Protein AF-A0A8X6HFN1-F1 (afdb_monomer_lite)

pLDDT: mean 70.42, std 18.68, range [29.56, 97.31]

Radius of gyration: 26.37 Å; chains: 1; bounding box: 67×56×80 Å

InterPro domains:
  IPR001496 SOCS box domain [PF07525] (308-346)
  IPR001496 SOCS box domain [PS50225] (298-347)
  IPR001496 SOCS box domain [SM00969] (308-349)
  IPR036036 SOCS box-like domain superfamily [SSF158235] (306-347)
  IPR039147 Ankyrin repeat and SOCS box protein 17 [PTHR20966] (253-349)

Organism: Trichonephila clavata (NCBI:txid2740835)

Sequence (351 aa):
MGTIFERIFSFCRYVGLIFFPETESHRNQTFRVNFSEFYYSGPPSWLMEEFENELCHTSELIIFNKKPSDLLEVGKLLLCKLTRNCSNPSEAFRIHERIFEIFQQSKDTSLLLDLLDSTCPDTLVRLHIFDRAAPENLNCLNYLLPIIKKKKFDLWGLWPNSSGHIATSSVINLYFYKKYFSAIPFLMRNGIHWTYSEDIFVDYCKRLNWNWIPSDSLFIESSGRSNHRFFLILLTYYALCNFYYDNNNKSLTALKMLWRSISDAFITSDEMINSLWKFSSNPSFMNGEPLMICNMVNLIDPTTVSRPRLLQHLCRCSIRQRLAENYQLPDGIQKVVLPTLLKNYVDLEYD

Secondary structure (DSSP, 8-state):
-HHHHHHHHHHHHHTT-PBPP----SS-----B--------PPPHHHHHHHHHHHHHHHHHHHHHS-GGGGTTHHHHHHHHHHHH---HHHHHHHHHHHHHHHHHH--HHHHHHHHHHHTT-HHHHHHHHHHHTTT-HHHHHHHHHHHHHTT--TTTTS---TTSSTT--HHHHHHHTT-TTTHHHHHHTT------HHHHHHHHHHTT------TTHHHHHH-S-HHHHHHHHHHHHHHHHHHHS--HHHHHHHHHHHHHS-SPPPPHHHHHHHHGGG---HHHHSSHHHHHHHHHTTT---SS--PPPHHHHHHHHHHHHHHHTT-TTHHHHHS---HHHHHHHTTS--

Structure (mmCIF, N/CA/C/O backbone):
data_AF-A0A8X6HFN1-F1
#
_entry.id   AF-A0A8X6HFN1-F1
#
loop_
_atom_site.group_PDB
_atom_site.id
_atom_site.type_symbol
_atom_site.label_atom_id
_atom_site.label_alt_id
_atom_site.label_comp_id
_atom_site.label_asym_id
_atom_site.label_entity_id
_atom_site.label_seq_id
_atom_site.pdbx_PDB_ins_code
_atom_site.Cartn_x
_atom_site.Cartn_y
_atom_site.Cartn_z
_atom_site.occupancy
_atom_site.B_iso_or_equiv
_atom_site.auth_seq_id
_atom_site.auth_comp_id
_atom_site.auth_asym_id
_atom_site.auth_atom_id
_atom_site.pdbx_PDB_model_num
ATOM 1 N N . MET A 1 1 ? -7.387 25.863 43.050 1.00 38.44 1 MET A N 1
ATOM 2 C CA . MET A 1 1 ? -7.978 24.559 42.664 1.00 38.44 1 MET A CA 1
ATOM 3 C C . MET A 1 1 ? -9.363 24.309 43.269 1.00 38.44 1 MET A C 1
ATOM 5 O O . MET A 1 1 ? -10.162 23.702 42.574 1.00 38.44 1 MET A O 1
ATOM 9 N N . GLY A 1 2 ? -9.683 24.771 44.490 1.00 39.44 2 GLY A N 1
ATOM 10 C CA . GLY A 1 2 ? -11.000 24.523 45.113 1.00 39.44 2 GLY A CA 1
ATOM 11 C C . GLY A 1 2 ? -12.204 25.141 44.384 1.00 39.44 2 GLY A C 1
ATOM 12 O O . GLY A 1 2 ? -13.225 24.490 44.231 1.00 39.44 2 GLY A O 1
ATOM 13 N N . THR A 1 3 ? -12.062 26.342 43.825 1.00 47.53 3 THR A N 1
ATOM 14 C CA . THR A 1 3 ? -13.183 27.098 43.232 1.00 47.53 3 THR A CA 1
ATOM 15 C C . THR A 1 3 ? -13.740 26.507 41.935 1.00 47.53 3 THR A C 1
ATOM 17 O O . THR A 1 3 ? -14.930 26.614 41.669 1.00 47.53 3 THR A O 1
ATOM 20 N N . ILE A 1 4 ? -12.899 25.865 41.127 1.00 43.81 4 ILE A N 1
ATOM 21 C CA . ILE A 1 4 ? -13.300 25.278 39.841 1.00 43.81 4 ILE A CA 1
ATOM 22 C C . ILE A 1 4 ? -13.983 23.925 40.050 1.00 43.81 4 ILE A C 1
ATOM 24 O O . ILE A 1 4 ? -15.034 23.664 39.471 1.00 43.81 4 ILE A O 1
ATOM 28 N N . PHE A 1 5 ? -13.413 23.081 40.917 1.00 46.28 5 PHE A N 1
ATOM 29 C CA . PHE A 1 5 ? -14.032 21.808 41.280 1.00 46.28 5 PHE A CA 1
ATOM 30 C C . PHE A 1 5 ? -15.393 22.037 41.935 1.00 46.28 5 PHE A C 1
ATOM 32 O O . PHE A 1 5 ? -16.338 21.345 41.583 1.00 46.28 5 PHE A O 1
ATOM 39 N N . GLU A 1 6 ? -15.523 23.048 42.799 1.00 49.91 6 GLU A N 1
ATOM 40 C CA . GLU A 1 6 ? -16.808 23.423 43.394 1.00 49.91 6 GLU A CA 1
ATOM 41 C C . GLU A 1 6 ? -17.823 23.938 42.369 1.00 49.91 6 GLU A C 1
ATOM 43 O O . GLU A 1 6 ? -18.995 23.587 42.470 1.00 49.91 6 GLU A O 1
ATOM 48 N N . ARG A 1 7 ? -17.402 24.697 41.347 1.00 48.47 7 ARG A N 1
ATOM 49 C CA . ARG A 1 7 ? -18.297 25.134 40.259 1.00 48.47 7 ARG A CA 1
ATOM 50 C C . ARG A 1 7 ? -18.817 23.958 39.433 1.00 48.47 7 ARG A C 1
ATOM 52 O O . ARG A 1 7 ? -20.021 23.867 39.204 1.00 48.47 7 ARG A O 1
ATOM 59 N N . ILE A 1 8 ? -17.940 23.021 39.069 1.00 48.38 8 ILE A N 1
ATOM 60 C CA . ILE A 1 8 ? -18.317 21.791 38.354 1.00 48.38 8 ILE A CA 1
ATOM 61 C C . ILE A 1 8 ? -19.236 20.921 39.228 1.00 48.38 8 ILE A C 1
ATOM 63 O O . ILE A 1 8 ? -20.253 20.427 38.748 1.00 48.38 8 ILE A O 1
ATOM 67 N N . PHE A 1 9 ? -18.940 20.778 40.525 1.00 52.16 9 PHE A N 1
ATOM 68 C CA . PHE A 1 9 ? -19.770 20.011 41.464 1.00 52.16 9 PHE A CA 1
ATOM 69 C C . PHE A 1 9 ? -21.146 20.649 41.692 1.00 52.16 9 PHE A C 1
ATOM 71 O O . PHE A 1 9 ? -22.151 19.944 41.784 1.00 52.16 9 PHE A O 1
ATOM 78 N N . SER A 1 10 ? -21.196 21.980 41.775 1.00 49.72 10 SER A N 1
ATOM 79 C CA . SER A 1 10 ? -22.427 22.751 41.956 1.00 49.72 10 SER A CA 1
ATOM 80 C C . SER A 1 10 ? -23.329 22.649 40.725 1.00 49.72 10 SER A C 1
ATOM 82 O O . SER A 1 10 ? -24.530 22.425 40.860 1.00 49.72 10 SER A O 1
ATOM 84 N N . PHE A 1 11 ? -22.749 22.689 39.522 1.00 49.59 11 PHE A N 1
ATOM 85 C CA . PHE A 1 11 ? -23.493 22.453 38.288 1.00 49.59 11 PHE A CA 1
ATOM 86 C C . PHE A 1 11 ? -23.967 21.002 38.168 1.00 49.59 11 PHE A C 1
ATOM 88 O O . PHE A 1 11 ? -25.137 20.774 37.897 1.00 49.59 11 PHE A O 1
ATOM 95 N N . CYS A 1 12 ? -23.120 20.006 38.452 1.00 48.28 12 CYS A N 1
ATOM 96 C CA . CYS A 1 12 ? -23.545 18.604 38.475 1.00 48.28 12 CYS A CA 1
ATOM 97 C C . CYS A 1 12 ? -24.724 18.377 39.435 1.00 48.28 12 CYS A C 1
ATOM 99 O O . CYS A 1 12 ? -25.687 17.711 39.066 1.00 48.28 12 CYS A O 1
ATOM 101 N N . ARG A 1 13 ? -24.710 19.009 40.618 1.00 49.44 13 ARG A N 1
ATOM 102 C CA . ARG A 1 13 ? -25.870 19.038 41.525 1.00 49.44 13 ARG A CA 1
ATOM 103 C C . ARG A 1 13 ? -27.094 19.708 40.900 1.00 49.44 13 ARG A C 1
ATOM 105 O O . ARG A 1 13 ? -28.199 19.212 41.083 1.00 49.44 13 ARG A O 1
ATOM 112 N N . TYR A 1 14 ? -26.902 20.802 40.167 1.00 44.88 14 TYR A N 1
ATOM 113 C CA . TYR A 1 14 ? -27.969 21.540 39.490 1.00 44.88 14 TYR A CA 1
ATOM 114 C C . TYR A 1 14 ? -28.640 20.735 38.361 1.00 44.88 14 TYR A C 1
ATOM 116 O O . TYR A 1 14 ? -29.857 20.797 38.225 1.00 44.88 14 TYR A O 1
ATOM 124 N N . VAL A 1 15 ? -27.891 19.921 37.605 1.00 40.56 15 VAL A N 1
ATOM 125 C CA . VAL A 1 15 ? -28.442 19.056 36.534 1.00 40.56 15 VAL A CA 1
ATOM 126 C C . VAL A 1 15 ? -28.867 17.659 37.016 1.00 40.56 15 VAL A C 1
ATOM 128 O O . VAL A 1 15 ? -29.165 16.790 36.200 1.00 40.56 15 VAL A O 1
ATOM 131 N N . GLY A 1 16 ? -28.886 17.417 38.331 1.00 37.59 16 GLY A N 1
ATOM 132 C CA . GLY A 1 16 ? -29.325 16.143 38.915 1.00 37.59 16 GLY A CA 1
ATOM 133 C C . GLY A 1 16 ? -28.300 15.001 38.856 1.00 37.59 16 GLY A C 1
ATOM 134 O O . GLY A 1 16 ? -28.653 13.849 39.097 1.00 37.59 16 GLY A O 1
ATOM 135 N N . LEU A 1 17 ? -27.027 15.287 38.573 1.00 38.84 17 LEU A N 1
ATOM 136 C CA . LEU A 1 17 ? -25.934 14.314 38.657 1.00 38.84 17 LEU A CA 1
ATOM 137 C C . LEU A 1 17 ? -25.498 14.162 40.120 1.00 38.84 17 LEU A C 1
ATOM 139 O O . LEU A 1 17 ? -24.734 14.972 40.653 1.00 38.84 17 LEU A O 1
ATOM 143 N N . ILE A 1 18 ? -25.996 13.120 40.787 1.00 41.09 18 ILE A N 1
ATOM 144 C CA . ILE A 1 18 ? -25.646 12.810 42.177 1.00 41.09 18 ILE A CA 1
ATOM 145 C C . ILE A 1 18 ? -24.397 11.922 42.202 1.00 41.09 18 ILE A C 1
ATOM 147 O O . ILE A 1 18 ? -24.405 10.800 41.700 1.00 41.09 18 ILE A O 1
ATOM 151 N N . PHE A 1 19 ? -23.329 12.415 42.830 1.00 38.66 19 PHE A N 1
ATOM 152 C CA . PHE A 1 19 ? -22.142 11.626 43.157 1.00 38.66 19 PHE A CA 1
ATOM 153 C C . PHE A 1 19 ? -22.278 11.069 44.576 1.00 38.66 19 PHE A C 1
ATOM 155 O O . PHE A 1 19 ? -22.381 11.839 45.533 1.00 38.66 19 PHE A O 1
ATOM 162 N N . PHE A 1 20 ? -22.255 9.744 44.721 1.00 37.44 20 PHE A N 1
ATOM 163 C CA . PHE A 1 20 ? -22.166 9.102 46.031 1.00 37.44 20 PHE A CA 1
ATOM 164 C C . PHE A 1 20 ? -20.694 8.869 46.386 1.00 37.44 20 PHE A C 1
ATOM 166 O O . PHE A 1 20 ? -19.969 8.284 45.578 1.00 37.44 20 PHE A O 1
ATOM 173 N N . PRO A 1 21 ? -20.225 9.305 47.565 1.00 33.97 21 PRO A N 1
ATOM 174 C CA . PRO A 1 21 ? -18.956 8.830 48.086 1.00 33.97 21 PRO A CA 1
ATOM 175 C C . PRO A 1 21 ? -19.133 7.381 48.560 1.00 33.97 21 PRO A C 1
ATOM 177 O O . PRO A 1 21 ? -19.936 7.123 49.456 1.00 33.97 21 PRO A O 1
ATOM 180 N N . GLU A 1 22 ? -18.384 6.437 47.985 1.00 35.31 22 GLU A N 1
ATOM 181 C CA . GLU A 1 22 ? -18.182 5.144 48.642 1.00 35.31 22 GLU A CA 1
ATOM 182 C C . GLU A 1 22 ? -17.364 5.395 49.909 1.00 35.31 22 GLU A C 1
ATOM 184 O O . GLU A 1 22 ? -16.219 5.854 49.880 1.00 35.31 22 GLU A O 1
ATOM 189 N N . THR A 1 23 ? -17.990 5.163 51.055 1.00 40.06 23 THR A N 1
ATOM 190 C CA . THR A 1 23 ? -17.304 5.164 52.337 1.00 40.06 23 THR A CA 1
ATOM 191 C C . THR A 1 23 ? -16.508 3.874 52.455 1.00 40.06 23 THR A C 1
ATOM 193 O O . THR A 1 23 ? -17.076 2.868 52.856 1.00 40.06 23 THR A O 1
ATOM 196 N N . GLU A 1 24 ? -15.208 3.913 52.154 1.00 33.81 24 GLU A N 1
ATOM 197 C CA . GLU A 1 24 ? -14.202 3.210 52.957 1.00 33.81 24 GLU A CA 1
ATOM 198 C C . GLU A 1 24 ? -12.765 3.693 52.680 1.00 33.81 24 GLU A C 1
ATOM 200 O O . GLU A 1 24 ? -12.290 3.712 51.555 1.00 33.81 24 GLU A O 1
ATOM 205 N N . SER A 1 25 ? -12.121 4.104 53.778 1.00 39.84 25 SER A N 1
ATOM 206 C CA . SER A 1 25 ? -10.706 4.391 54.071 1.00 39.84 25 SER A CA 1
ATOM 207 C C . SER A 1 25 ? -9.765 5.026 53.022 1.00 39.84 25 SER A C 1
ATOM 209 O O . SER A 1 25 ? -9.680 4.681 51.851 1.00 39.84 25 SER A O 1
ATOM 211 N N . HIS A 1 26 ? -8.967 5.970 53.522 1.00 42.91 26 HIS A N 1
ATOM 212 C CA . HIS A 1 26 ? -7.946 6.743 52.823 1.00 42.91 26 HIS A CA 1
ATOM 213 C C . HIS A 1 26 ? -7.025 5.931 51.890 1.00 42.91 26 HIS A C 1
ATOM 215 O O . HIS A 1 26 ? -5.985 5.441 52.323 1.00 42.91 26 HIS A O 1
ATOM 221 N N . ARG A 1 27 ? -7.355 5.900 50.593 1.00 37.06 27 ARG A N 1
ATOM 222 C CA . ARG A 1 27 ? -6.500 6.161 49.409 1.00 37.06 27 ARG A CA 1
ATOM 223 C C . ARG A 1 27 ? -7.210 5.568 48.183 1.00 37.06 27 ARG A C 1
ATOM 225 O O . ARG A 1 27 ? -7.314 4.357 48.077 1.00 37.06 27 ARG A O 1
ATOM 232 N N . ASN A 1 28 ? -7.623 6.443 47.259 1.00 34.31 28 ASN A N 1
ATOM 233 C CA . ASN A 1 28 ? -8.351 6.197 45.997 1.00 34.31 28 ASN A CA 1
ATOM 234 C C . ASN A 1 28 ? -9.886 6.204 46.115 1.00 34.31 28 ASN A C 1
ATOM 236 O O . ASN A 1 28 ? -10.519 5.180 46.328 1.00 34.31 28 ASN A O 1
ATOM 240 N N . GLN A 1 29 ? -10.484 7.382 45.906 1.00 33.31 29 GLN A N 1
ATOM 241 C CA . GLN A 1 29 ? -11.919 7.515 45.643 1.00 33.31 29 GLN A CA 1
ATOM 242 C C . GLN A 1 29 ? -12.189 7.187 44.170 1.00 33.31 29 GLN A C 1
ATOM 244 O O . GLN A 1 29 ? -11.621 7.828 43.286 1.00 33.31 29 GLN A O 1
ATOM 249 N N . THR A 1 30 ? -13.056 6.212 43.912 1.00 31.09 30 THR A N 1
ATOM 250 C CA . THR A 1 30 ? -13.677 5.989 42.599 1.00 31.09 30 THR A CA 1
ATOM 251 C C . THR A 1 30 ? -15.138 6.424 42.678 1.00 31.09 30 THR A C 1
ATOM 253 O O . THR A 1 30 ? -15.787 6.255 43.707 1.00 31.09 30 THR A O 1
ATOM 256 N N . PHE A 1 31 ? -15.645 7.054 41.616 1.00 36.12 31 PHE A N 1
ATOM 257 C CA . PHE A 1 31 ? -17.005 7.595 41.568 1.00 36.12 31 PHE A CA 1
ATOM 258 C C . PHE A 1 31 ? -17.822 6.848 40.511 1.00 36.12 31 PHE A C 1
ATOM 260 O O . PHE A 1 31 ? -17.405 6.755 39.358 1.00 36.12 31 PHE A O 1
ATOM 267 N N . ARG A 1 32 ? -19.015 6.362 40.874 1.00 33.97 32 ARG A N 1
ATOM 268 C CA . ARG A 1 32 ? -20.016 5.864 39.914 1.00 33.97 32 ARG A CA 1
ATOM 269 C C . ARG A 1 32 ? -21.113 6.902 39.703 1.00 33.97 32 ARG A C 1
ATOM 271 O O . ARG A 1 32 ? -21.619 7.475 40.663 1.00 33.97 32 ARG A O 1
ATOM 278 N N . VAL A 1 33 ? -21.498 7.102 38.444 1.00 34.78 33 VAL A N 1
ATOM 279 C CA . VAL A 1 33 ? -22.611 7.976 38.049 1.00 34.78 33 VAL A CA 1
ATOM 280 C C . VAL A 1 33 ? -23.815 7.102 37.708 1.00 34.78 33 VAL A C 1
ATOM 282 O O . VAL A 1 33 ? -23.687 6.178 36.906 1.00 34.78 33 VAL A O 1
ATOM 285 N N . ASN A 1 34 ? -24.970 7.385 38.312 1.00 31.77 34 ASN A N 1
ATOM 286 C CA . ASN A 1 34 ? -26.221 6.690 38.017 1.00 31.77 34 ASN A CA 1
ATOM 287 C C . ASN A 1 34 ? -27.199 7.651 37.330 1.00 31.77 34 ASN A C 1
ATOM 289 O O . ASN A 1 34 ? -27.412 8.763 37.810 1.00 31.77 34 ASN A O 1
ATOM 293 N N . PHE A 1 35 ? -27.770 7.225 36.205 1.00 33.25 35 PHE A N 1
ATOM 294 C CA . PHE A 1 35 ? -28.690 8.021 35.398 1.00 33.25 35 PHE A CA 1
ATOM 295 C C . PHE A 1 35 ? -30.063 7.355 35.407 1.00 33.25 35 PHE A C 1
ATOM 297 O O . PHE A 1 35 ? -30.334 6.473 34.596 1.00 33.25 35 PHE A O 1
ATOM 304 N N . SER A 1 36 ? -30.941 7.784 36.307 1.00 29.56 36 SER A N 1
ATOM 305 C CA . SER A 1 36 ? -32.359 7.442 36.221 1.00 29.56 36 SER A CA 1
ATOM 306 C C . SER A 1 36 ? -33.224 8.641 36.601 1.00 29.56 36 SER A C 1
ATOM 308 O O . SER A 1 36 ? -33.158 9.121 37.728 1.00 29.56 36 SER A O 1
ATOM 310 N N . GLU A 1 37 ? -34.016 9.065 35.613 1.00 39.03 37 GLU A N 1
ATOM 311 C CA . GLU A 1 37 ? -35.266 9.834 35.690 1.00 39.03 37 GLU A CA 1
ATOM 312 C C . GLU A 1 37 ? -35.236 11.229 36.333 1.00 39.03 37 GLU A C 1
ATOM 314 O O . GLU A 1 37 ? -35.568 11.399 37.499 1.00 39.03 37 GLU A O 1
ATOM 319 N N . PHE A 1 38 ? -35.006 12.260 35.508 1.00 32.97 38 PHE A N 1
ATOM 320 C CA . PHE A 1 38 ? -35.544 13.603 35.754 1.00 32.97 38 PHE A CA 1
ATOM 321 C C . PHE A 1 38 ? -36.020 14.252 34.446 1.00 32.97 38 PHE A C 1
ATOM 323 O O . PHE A 1 38 ? -35.236 14.495 33.531 1.00 32.97 38 PHE A O 1
ATOM 330 N N . TYR A 1 39 ? -37.319 14.551 34.376 1.00 36.72 39 TYR A N 1
ATOM 331 C CA . TYR A 1 39 ? -37.903 15.478 33.407 1.00 36.72 39 TYR A CA 1
ATOM 332 C C . TYR A 1 39 ? -37.798 16.893 33.987 1.00 36.72 39 TYR A C 1
ATOM 334 O O . TYR A 1 39 ? -38.544 17.240 34.898 1.00 36.72 39 TYR A O 1
ATOM 342 N N . TYR A 1 40 ? -36.884 17.710 33.466 1.00 41.72 40 TYR A N 1
ATOM 343 C CA . TYR A 1 40 ? -36.848 19.150 33.731 1.00 41.72 40 TYR A CA 1
ATOM 344 C C . TYR A 1 40 ? -36.779 19.914 32.410 1.00 41.72 40 TYR A C 1
ATOM 346 O O . TYR A 1 40 ? -36.046 19.537 31.496 1.00 41.72 40 TYR A O 1
ATOM 354 N N . SER A 1 41 ? -37.560 20.991 32.313 1.00 47.38 41 SER A N 1
ATOM 355 C CA . SER A 1 41 ? -37.455 21.999 31.257 1.00 47.38 41 SER A CA 1
ATOM 356 C C . SER A 1 41 ? -36.021 22.528 31.231 1.00 47.38 41 SER A C 1
ATOM 358 O O . SER A 1 41 ? -35.573 23.119 32.214 1.00 47.38 41 SER A O 1
ATOM 360 N N . GLY A 1 42 ? -35.300 22.239 30.148 1.00 41.56 42 GLY A N 1
ATOM 361 C CA . GLY A 1 42 ? -33.865 22.480 30.049 1.00 41.56 42 GLY A CA 1
ATOM 362 C C . GLY A 1 42 ? -33.468 23.950 30.251 1.00 41.56 42 GLY A C 1
ATOM 363 O O . GLY A 1 42 ? -34.290 24.850 30.051 1.00 41.56 42 GLY A O 1
ATOM 364 N N . PRO A 1 43 ? -32.212 24.201 30.653 1.00 46.34 43 PRO A N 1
ATOM 365 C CA . PRO A 1 43 ? -31.678 25.549 30.815 1.00 46.34 43 PRO A CA 1
ATOM 366 C C . PRO A 1 43 ? -31.740 26.364 29.507 1.00 46.34 43 PRO A C 1
ATOM 368 O O . PRO A 1 43 ? -31.789 25.786 28.416 1.00 46.34 43 PRO A O 1
ATOM 371 N N . PRO A 1 44 ? -31.715 27.709 29.593 1.00 54.75 44 PRO A N 1
ATOM 372 C CA . PRO A 1 44 ? -31.675 28.577 28.419 1.00 54.75 44 PRO A CA 1
ATOM 373 C C . PRO A 1 44 ? -30.466 28.262 27.527 1.00 54.75 44 PRO A C 1
ATOM 375 O O . PRO A 1 44 ? -29.371 28.025 28.036 1.00 54.75 44 PRO A O 1
ATOM 378 N N . SER A 1 45 ? -30.639 28.312 26.203 1.00 49.72 45 SER A N 1
ATOM 379 C CA . SER A 1 45 ? -29.592 27.944 25.233 1.00 49.72 45 SER A CA 1
ATOM 380 C C . SER A 1 45 ? -28.287 28.728 25.408 1.00 49.72 45 SER A C 1
ATOM 382 O O . SER A 1 45 ? -27.213 28.153 25.287 1.00 49.72 45 SER A O 1
ATOM 384 N N . TRP A 1 46 ? -28.370 30.013 25.759 1.00 54.16 46 TRP A N 1
ATOM 385 C CA . TRP A 1 46 ? -27.201 30.868 25.989 1.00 54.16 46 TRP A CA 1
ATOM 386 C C . TRP A 1 46 ? -26.396 30.459 27.233 1.00 54.16 46 TRP A C 1
ATOM 388 O O . TRP A 1 46 ? -25.175 30.553 27.232 1.00 54.16 46 TRP A O 1
ATOM 398 N N . LEU A 1 47 ? -27.066 29.950 28.274 1.00 45.34 47 LEU A N 1
ATOM 399 C CA . LEU A 1 47 ? -26.415 29.473 29.496 1.00 45.34 47 LEU A CA 1
ATOM 400 C C . LEU A 1 47 ? -25.690 28.147 29.239 1.00 45.34 47 LEU A C 1
ATOM 402 O O . LEU A 1 47 ? -24.642 27.892 29.822 1.00 45.34 47 LEU A O 1
ATOM 406 N N . MET A 1 48 ? -26.236 27.316 28.347 1.00 49.81 48 MET A N 1
ATOM 407 C CA . MET A 1 48 ? -25.566 26.101 27.884 1.00 49.81 48 MET A CA 1
ATOM 408 C C . MET A 1 48 ? -24.320 26.423 27.059 1.00 49.81 48 MET A C 1
ATOM 410 O O . MET A 1 48 ? -23.296 25.792 27.272 1.00 49.81 48 MET A O 1
ATOM 414 N N . GLU A 1 49 ? -24.377 27.424 26.181 1.00 52.75 49 GLU A N 1
ATOM 415 C CA . GLU A 1 49 ? -23.241 27.838 25.348 1.00 52.75 49 GLU A CA 1
ATOM 416 C C . GLU A 1 49 ? -22.106 28.471 26.176 1.00 52.75 49 GLU A C 1
ATOM 418 O O . GLU A 1 49 ? -20.939 28.108 26.028 1.00 52.75 49 GLU A O 1
ATOM 423 N N . GLU A 1 50 ? -22.431 29.370 27.109 1.00 57.41 50 GLU A N 1
ATOM 424 C CA . GLU A 1 50 ? -21.452 29.979 28.021 1.00 57.41 50 GLU A CA 1
ATOM 425 C C . GLU A 1 50 ? -20.802 28.927 28.936 1.00 57.41 50 GLU A C 1
ATOM 427 O O . GLU A 1 50 ? -19.584 28.916 29.125 1.00 57.41 50 GLU A O 1
ATOM 432 N N . PHE A 1 51 ? -21.601 27.980 29.430 1.00 54.91 51 PHE A N 1
ATOM 433 C CA . PHE A 1 51 ? -21.114 26.873 30.241 1.00 54.91 51 PHE A CA 1
ATOM 434 C C . PHE A 1 51 ? -20.266 25.881 29.439 1.00 54.91 51 PHE A C 1
ATOM 436 O O . PHE A 1 51 ? -19.236 25.437 29.935 1.00 54.91 51 PHE A O 1
ATOM 443 N N . GLU A 1 52 ? -20.646 25.538 28.207 1.00 53.97 52 GLU A N 1
ATOM 444 C CA . GLU A 1 52 ? -19.831 24.699 27.324 1.00 53.97 52 GLU A CA 1
ATOM 445 C C . GLU A 1 52 ? -18.478 25.351 27.030 1.00 53.97 52 GLU A C 1
ATOM 447 O O . GLU A 1 52 ? -17.459 24.662 27.074 1.00 53.97 52 GLU A O 1
ATOM 452 N N . ASN A 1 53 ? -18.442 26.672 26.843 1.00 57.53 53 ASN A N 1
ATOM 453 C CA . ASN A 1 53 ? -17.204 27.429 26.662 1.00 57.53 53 ASN A CA 1
ATOM 454 C C . ASN A 1 53 ? -16.333 27.447 27.932 1.00 57.53 53 ASN A C 1
ATOM 456 O O . ASN A 1 53 ? -15.126 27.203 27.855 1.00 57.53 53 ASN A O 1
ATOM 460 N N . GLU A 1 54 ? -16.917 27.675 29.116 1.00 59.41 54 GLU A N 1
ATOM 461 C CA . GLU A 1 54 ? -16.173 27.648 30.386 1.00 59.41 54 GLU A CA 1
ATOM 462 C C . GLU A 1 54 ? -15.692 26.225 30.720 1.00 59.41 54 GLU A C 1
ATOM 464 O O . GLU A 1 54 ? -14.577 26.038 31.218 1.00 59.41 54 GLU A O 1
ATOM 469 N N . LEU A 1 55 ? -16.483 25.203 30.383 1.00 56.25 55 LEU A N 1
ATOM 470 C CA . LEU A 1 55 ? -16.119 23.801 30.543 1.00 56.25 55 LEU A CA 1
ATOM 471 C C . LEU A 1 55 ? -15.031 23.403 29.548 1.00 56.25 55 LEU A C 1
ATOM 473 O O . LEU A 1 55 ? -14.090 22.740 29.972 1.00 56.25 55 LEU A O 1
ATOM 477 N N . CYS A 1 56 ? -15.080 23.856 28.291 1.00 55.62 56 CYS A N 1
ATOM 478 C CA . CYS A 1 56 ? -13.986 23.719 27.327 1.00 55.62 56 CYS A CA 1
ATOM 479 C C . CYS A 1 56 ? -12.695 24.315 27.881 1.00 55.62 56 CYS A C 1
ATOM 481 O O . CYS A 1 56 ? -11.724 23.586 28.075 1.00 55.62 56 CYS A O 1
ATOM 483 N N . HIS A 1 57 ? -12.712 25.592 28.259 1.00 62.28 57 HIS A N 1
ATOM 484 C CA . HIS A 1 57 ? -11.519 26.291 28.728 1.00 62.28 57 HIS A CA 1
ATOM 485 C C . HIS A 1 57 ? -10.932 25.682 30.016 1.00 62.28 57 HIS A C 1
ATOM 487 O O . HIS A 1 57 ? -9.719 25.515 30.173 1.00 62.28 57 HIS A O 1
ATOM 493 N N . THR A 1 58 ? -11.798 25.272 30.942 1.00 60.34 58 THR A N 1
ATOM 494 C CA . THR A 1 58 ? -11.389 24.607 32.184 1.00 60.34 58 THR A CA 1
ATOM 495 C C . THR A 1 58 ? -10.837 23.208 31.922 1.00 60.34 58 THR A C 1
ATOM 497 O O . THR A 1 58 ? -9.851 22.793 32.536 1.00 60.34 58 THR A O 1
ATOM 500 N N . SER A 1 59 ? -11.458 22.473 31.003 1.00 58.28 59 SER A N 1
ATOM 501 C CA . SER A 1 59 ? -11.014 21.142 30.607 1.00 58.28 59 SER A CA 1
ATOM 502 C C . SER A 1 59 ? -9.674 21.195 29.894 1.00 58.28 59 SER A C 1
ATOM 504 O O . SER A 1 59 ? -8.808 20.386 30.205 1.00 58.28 59 SER A O 1
ATOM 506 N N . GLU A 1 60 ? -9.461 22.174 29.015 1.00 59.75 60 GLU A N 1
ATOM 507 C CA . GLU A 1 60 ? -8.160 22.457 28.417 1.00 59.75 60 GLU A CA 1
ATOM 508 C C . GLU A 1 60 ? -7.106 22.707 29.499 1.00 59.75 60 GLU A C 1
ATOM 510 O O . GLU A 1 60 ? -6.072 22.042 29.517 1.00 59.75 60 GLU A O 1
ATOM 515 N N . LEU A 1 61 ? -7.375 23.592 30.464 1.00 63.25 61 LEU A N 1
ATOM 516 C CA . LEU A 1 61 ? -6.449 23.858 31.569 1.00 63.25 61 LEU A CA 1
ATOM 517 C C . LEU A 1 61 ? -6.127 22.597 32.381 1.00 63.25 61 LEU A C 1
ATOM 519 O O . LEU A 1 61 ? -4.998 22.442 32.842 1.00 63.25 61 LEU A O 1
ATOM 523 N N . ILE A 1 62 ? -7.083 21.687 32.560 1.00 62.69 62 ILE A N 1
ATOM 524 C CA . ILE A 1 62 ? -6.862 20.424 33.272 1.00 62.69 62 ILE A CA 1
ATOM 525 C C . ILE A 1 62 ? -6.076 19.430 32.402 1.00 62.69 62 ILE A C 1
ATOM 527 O O . ILE A 1 62 ? -5.128 18.818 32.891 1.00 62.69 62 ILE A O 1
ATOM 531 N N . ILE A 1 63 ? -6.422 19.288 31.122 1.00 61.41 63 ILE A N 1
ATOM 532 C CA . ILE A 1 63 ? -5.799 18.350 30.174 1.00 61.41 63 ILE A CA 1
ATOM 533 C C . ILE A 1 63 ? -4.355 18.755 29.857 1.00 61.41 63 ILE A C 1
ATOM 535 O O . ILE A 1 63 ? -3.466 17.902 29.803 1.00 61.41 63 ILE A O 1
ATOM 539 N N . PHE A 1 64 ? -4.095 20.050 29.673 1.00 62.72 64 PHE A N 1
ATOM 540 C CA . PHE A 1 64 ? -2.773 20.547 29.295 1.00 62.72 64 PHE A CA 1
ATOM 541 C C . PHE A 1 64 ? -1.818 20.697 30.486 1.00 62.72 64 PHE A C 1
ATOM 543 O O . PHE A 1 64 ? -0.612 20.561 30.294 1.00 62.72 64 PHE A O 1
ATOM 550 N N . ASN A 1 65 ? -2.317 20.891 31.716 1.00 67.62 65 ASN A N 1
ATOM 551 C CA . ASN A 1 65 ? -1.455 21.055 32.898 1.00 67.62 65 ASN A CA 1
ATOM 552 C C . ASN A 1 65 ? -1.264 19.783 33.740 1.00 67.62 65 ASN A C 1
ATOM 554 O O . ASN A 1 65 ? -0.423 19.777 34.642 1.00 67.62 65 ASN A O 1
ATOM 558 N N . LYS A 1 66 ? -2.023 18.705 33.495 1.00 65.06 66 LYS A N 1
ATOM 559 C CA . LYS A 1 66 ? -1.864 17.442 34.233 1.00 65.06 66 LYS A CA 1
ATOM 560 C C . LYS A 1 66 ? -0.985 16.427 33.512 1.00 65.06 66 LYS A C 1
ATOM 562 O O . LYS A 1 66 ? -0.840 16.432 32.288 1.00 65.06 66 LYS A O 1
ATOM 567 N N . LYS A 1 67 ? -0.388 15.533 34.308 1.00 61.88 67 LYS A N 1
ATOM 568 C CA . LYS A 1 67 ? 0.375 14.400 33.786 1.00 61.88 67 LYS A CA 1
ATOM 569 C C . LYS A 1 67 ? -0.582 13.418 33.091 1.00 61.88 67 LYS A C 1
ATOM 571 O O . LYS A 1 67 ? -1.662 13.164 33.623 1.00 61.88 67 LYS A O 1
ATOM 576 N N . PRO A 1 68 ? -0.184 12.822 31.955 1.00 59.28 68 PRO A N 1
ATOM 577 C CA . PRO A 1 68 ? -0.979 11.832 31.218 1.00 59.28 68 PRO A CA 1
ATOM 578 C C . PRO A 1 68 ? -1.534 10.675 32.061 1.00 59.28 68 PRO A C 1
ATOM 580 O O . PRO A 1 68 ? -2.651 10.227 31.818 1.00 59.28 68 PRO A O 1
ATOM 583 N N . SER A 1 69 ? -0.799 10.238 33.091 1.00 59.78 69 SER A N 1
ATOM 584 C CA . SER A 1 69 ? -1.224 9.195 34.038 1.00 59.78 69 SER A CA 1
ATOM 585 C C . SER A 1 69 ? -2.497 9.542 34.813 1.00 59.78 69 SER A C 1
ATOM 587 O O . SER A 1 69 ? -3.258 8.650 35.174 1.00 59.78 69 SER A O 1
ATOM 589 N N . ASP A 1 70 ? -2.744 10.831 35.052 1.00 62.56 70 ASP A N 1
ATOM 590 C CA . ASP A 1 70 ? -3.821 11.314 35.922 1.00 62.56 70 ASP A CA 1
ATOM 591 C C . ASP A 1 70 ? -5.119 11.582 35.141 1.00 62.56 70 ASP A C 1
ATOM 593 O O . ASP A 1 70 ? -6.152 11.910 35.725 1.00 62.56 70 ASP A O 1
ATOM 597 N N . LEU A 1 71 ? -5.065 11.475 33.810 1.00 59.31 71 LEU A N 1
ATOM 598 C CA . LEU A 1 71 ? -6.153 11.808 32.890 1.00 59.31 71 LEU A CA 1
ATOM 599 C C . LEU A 1 71 ? -6.943 10.575 32.426 1.00 59.31 71 LEU A C 1
ATOM 601 O O . LEU A 1 71 ? -7.870 10.720 31.637 1.00 59.31 71 LEU A O 1
ATOM 605 N N . LEU A 1 72 ? -6.621 9.366 32.896 1.00 61.28 72 LEU A N 1
ATOM 606 C CA . LEU A 1 72 ? -7.127 8.145 32.263 1.00 61.28 72 LEU A CA 1
ATOM 607 C C . LEU A 1 72 ? -8.649 7.945 32.397 1.00 61.28 72 LEU A C 1
ATOM 609 O O . LEU A 1 72 ? -9.251 7.449 31.457 1.00 61.28 72 LEU A O 1
ATOM 613 N N . GLU A 1 73 ? -9.295 8.332 33.502 1.00 56.06 73 GLU A N 1
ATOM 614 C CA . GLU A 1 73 ? -10.768 8.249 33.625 1.00 56.06 73 GLU A CA 1
ATOM 615 C C . GLU A 1 73 ? -11.471 9.578 33.335 1.00 56.06 73 GLU A C 1
ATOM 617 O O . GLU A 1 73 ? -12.405 9.625 32.535 1.00 56.06 73 GLU A O 1
ATOM 622 N N . VAL A 1 74 ? -11.003 10.674 33.940 1.00 53.31 74 VAL A N 1
ATOM 623 C CA . VAL A 1 74 ? -11.613 12.003 33.763 1.00 53.31 74 VAL A CA 1
ATOM 624 C C . VAL A 1 74 ? -11.379 12.528 32.347 1.00 53.31 74 VAL A C 1
ATOM 626 O O . VAL A 1 74 ? -12.273 13.126 31.761 1.00 53.31 74 VAL A O 1
ATOM 629 N N . GLY A 1 75 ? -10.215 12.251 31.755 1.00 59.41 75 GLY A N 1
ATOM 630 C CA . GLY A 1 75 ? -9.905 12.632 30.382 1.00 59.41 75 GLY A CA 1
ATOM 631 C C . GLY A 1 75 ? -10.783 11.917 29.362 1.00 59.41 75 GLY A C 1
ATOM 632 O O . GLY A 1 75 ? -11.168 12.560 28.401 1.00 59.41 75 GLY A O 1
ATOM 633 N N . LYS A 1 76 ? -11.189 10.654 29.578 1.00 57.56 76 LYS A N 1
ATOM 634 C CA . LYS A 1 76 ? -12.024 9.894 28.621 1.00 57.56 76 LYS A CA 1
ATOM 635 C C . LYS A 1 76 ? -13.328 10.622 28.285 1.00 57.56 76 LYS A C 1
ATOM 637 O O . LYS A 1 76 ? -13.549 11.001 27.144 1.00 57.56 76 LYS A O 1
ATOM 642 N N . LEU A 1 77 ? -14.183 10.864 29.277 1.00 58.47 77 LEU A N 1
ATOM 643 C CA . LEU A 1 77 ? -15.497 11.493 29.065 1.00 58.47 77 LEU A CA 1
ATOM 644 C C . LEU A 1 77 ? -15.395 12.961 28.634 1.00 58.47 77 LEU A C 1
ATOM 646 O O . LEU A 1 77 ? -16.225 13.437 27.858 1.00 58.47 77 LEU A O 1
ATOM 650 N N . LEU A 1 78 ? -14.385 13.667 29.140 1.00 61.19 78 LEU A N 1
ATOM 651 C CA . LEU A 1 78 ? -14.165 15.082 28.867 1.00 61.19 78 LEU A CA 1
ATOM 652 C C . LEU A 1 78 ? -13.642 15.273 27.440 1.00 61.19 78 LEU A C 1
ATOM 654 O O . LEU A 1 78 ? -14.253 16.001 26.672 1.00 61.19 78 LEU A O 1
ATOM 658 N N . LEU A 1 79 ? -12.603 14.538 27.035 1.00 62.09 79 LEU A N 1
ATOM 659 C CA . LEU A 1 79 ? -12.035 14.586 25.683 1.00 62.09 79 LEU A CA 1
ATOM 660 C C . LEU A 1 79 ? -13.072 14.221 24.626 1.00 62.09 79 LEU A C 1
ATOM 662 O O . LEU A 1 79 ? -13.115 14.861 23.577 1.00 62.09 79 LEU A O 1
ATOM 666 N N . CYS A 1 80 ? -13.958 13.267 24.920 1.00 59.06 80 CYS A N 1
ATOM 667 C CA . CYS A 1 80 ? -15.015 12.891 23.991 1.00 59.06 80 CYS A CA 1
ATOM 668 C C . CYS A 1 80 ? -16.115 13.943 23.833 1.00 59.06 80 CYS A C 1
ATOM 670 O O . CYS A 1 80 ? -16.712 14.052 22.764 1.00 59.06 80 CYS A O 1
ATOM 672 N N . LYS A 1 81 ? -16.376 14.734 24.876 1.00 64.56 81 LYS A N 1
ATOM 673 C CA . LYS A 1 81 ? -17.279 15.888 24.792 1.00 64.56 81 LYS A CA 1
ATOM 674 C C . LYS A 1 81 ? -16.612 17.085 24.118 1.00 64.56 81 LYS A C 1
ATOM 676 O O . LYS A 1 81 ? -17.231 17.697 23.259 1.00 64.56 81 LYS A O 1
ATOM 681 N N . LEU A 1 82 ? -15.352 17.369 24.447 1.00 64.56 82 LEU A N 1
ATOM 682 C CA . LEU A 1 82 ? -14.596 18.481 23.863 1.00 64.56 82 LEU A CA 1
ATOM 683 C C . LEU A 1 82 ? -14.450 18.322 22.356 1.00 64.56 82 LEU A C 1
ATOM 685 O O . LEU A 1 82 ? -14.753 19.237 21.613 1.00 64.56 82 LEU A O 1
ATOM 689 N N . THR A 1 83 ? -14.055 17.139 21.892 1.00 63.28 83 THR A N 1
ATOM 690 C CA . THR A 1 83 ? -13.903 16.860 20.454 1.00 63.28 83 THR A CA 1
ATOM 691 C C . THR A 1 83 ? -15.224 16.919 19.689 1.00 63.28 83 THR A C 1
ATOM 693 O O . THR A 1 83 ? -15.232 17.367 18.550 1.00 63.28 83 THR A O 1
ATOM 696 N N . ARG A 1 84 ? -16.351 16.530 20.303 1.00 64.06 84 ARG A N 1
ATOM 697 C CA . ARG A 1 84 ? -17.685 16.675 19.691 1.00 64.06 84 ARG A CA 1
ATOM 698 C C . ARG A 1 84 ? -18.146 18.125 19.582 1.00 64.06 84 ARG A C 1
ATOM 700 O O . ARG A 1 84 ? -18.863 18.446 18.641 1.00 64.06 84 ARG A O 1
ATOM 707 N N . ASN A 1 85 ? -17.751 18.963 20.534 1.00 67.25 85 ASN A N 1
ATOM 708 C CA . ASN A 1 85 ? -18.210 20.346 20.634 1.00 67.25 85 ASN A CA 1
ATOM 709 C C . ASN A 1 85 ? -17.186 21.355 20.084 1.00 67.25 85 ASN A C 1
ATOM 711 O O . ASN A 1 85 ? -17.469 22.549 20.031 1.00 67.25 85 ASN A O 1
ATOM 715 N N . CYS A 1 86 ? -16.002 20.900 19.662 1.00 65.88 86 CYS A N 1
ATOM 716 C CA . CYS A 1 86 ? -14.967 21.770 19.124 1.00 65.88 86 CYS A CA 1
ATOM 717 C C . CYS A 1 86 ? -15.319 22.173 17.688 1.00 65.88 86 CYS A C 1
ATOM 719 O O . CYS A 1 86 ? -15.132 21.415 16.738 1.00 65.88 86 CYS A O 1
ATOM 721 N N . SER A 1 87 ? -15.829 23.391 17.528 1.00 67.19 87 SER A N 1
ATOM 722 C CA . SER A 1 87 ? -16.146 23.990 16.229 1.00 67.19 87 SER A CA 1
ATOM 723 C C . SER A 1 87 ? -14.900 24.447 15.456 1.00 67.19 87 SER A C 1
ATOM 725 O O . SER A 1 87 ? -14.982 24.699 14.254 1.00 67.19 87 SER A O 1
ATOM 727 N N . ASN A 1 88 ? -13.737 24.526 16.117 1.00 71.38 88 ASN A N 1
ATOM 728 C CA . ASN A 1 88 ? -12.462 24.924 15.522 1.00 71.38 88 ASN A CA 1
ATOM 729 C C . ASN A 1 88 ? -11.582 23.699 15.188 1.00 71.38 88 ASN A C 1
ATOM 731 O O . ASN A 1 88 ? -11.068 23.047 16.101 1.00 71.38 88 ASN A O 1
ATOM 735 N N . PRO A 1 89 ? -11.299 23.423 13.899 1.00 65.62 89 PRO A N 1
ATOM 736 C CA . PRO A 1 89 ? -10.466 22.290 13.494 1.00 65.62 89 PRO A CA 1
ATOM 737 C C . PRO A 1 89 ? -9.067 22.294 14.121 1.00 65.62 89 PRO A C 1
ATOM 739 O O . PRO A 1 89 ? -8.570 21.247 14.525 1.00 65.62 89 PRO A O 1
ATOM 742 N N . SER A 1 90 ? -8.428 23.463 14.245 1.00 69.25 90 SER A N 1
ATOM 743 C CA . SER A 1 90 ? -7.071 23.589 14.803 1.00 69.25 90 SER A CA 1
ATOM 744 C C . SER A 1 90 ? -7.004 23.173 16.273 1.00 69.25 90 SER A C 1
ATOM 746 O O . SER A 1 90 ? -6.019 22.591 16.724 1.00 69.25 90 SER A O 1
ATOM 748 N N . GLU A 1 91 ? -8.055 23.473 17.025 1.00 68.75 91 GLU A N 1
ATOM 749 C CA . GLU A 1 91 ? -8.157 23.150 18.444 1.00 68.75 91 GLU A CA 1
ATOM 750 C C . GLU A 1 91 ? -8.524 21.677 18.637 1.00 68.75 91 GLU A C 1
ATOM 752 O O . GLU A 1 91 ? -7.864 20.986 19.413 1.00 68.75 91 GLU A O 1
ATOM 757 N N . ALA A 1 92 ? -9.436 21.150 17.811 1.00 67.88 92 ALA A N 1
ATOM 758 C CA . ALA A 1 92 ? -9.692 19.716 17.730 1.00 67.88 92 ALA A CA 1
ATOM 759 C C . ALA A 1 92 ? -8.390 18.940 17.462 1.00 67.88 92 ALA A C 1
ATOM 761 O O . ALA A 1 92 ? -8.078 17.997 18.190 1.00 67.88 92 ALA A O 1
ATOM 762 N N . PHE A 1 93 ? -7.567 19.373 16.497 1.00 67.75 93 PHE A N 1
ATOM 763 C CA . PHE A 1 93 ? -6.263 18.756 16.229 1.00 67.75 93 PHE A CA 1
ATOM 764 C C . PHE A 1 93 ? -5.339 18.759 17.451 1.00 67.75 93 PHE A C 1
ATOM 766 O O . PHE A 1 93 ? -4.753 17.723 17.754 1.00 67.75 93 PHE A O 1
ATOM 773 N N . ARG A 1 94 ? -5.227 19.874 18.186 1.00 72.81 94 ARG A N 1
ATOM 774 C CA . ARG A 1 94 ? -4.396 19.944 19.405 1.00 72.81 94 ARG A CA 1
ATOM 775 C C . ARG A 1 94 ? -4.893 19.002 20.500 1.00 72.81 94 ARG A C 1
ATOM 777 O O . ARG A 1 94 ? -4.087 18.346 21.160 1.00 72.81 94 ARG A O 1
ATOM 784 N N . ILE A 1 95 ? -6.209 18.920 20.686 1.00 70.25 95 ILE A N 1
ATOM 785 C CA . ILE A 1 95 ? -6.837 18.001 21.642 1.00 70.25 95 ILE A CA 1
ATOM 786 C C . ILE A 1 95 ? -6.530 16.548 21.246 1.00 70.25 95 ILE A C 1
ATOM 788 O O . ILE A 1 95 ? -6.120 15.748 22.090 1.00 70.25 95 ILE A O 1
ATOM 792 N N . HIS A 1 96 ? -6.649 16.216 19.958 1.00 68.44 96 HIS A N 1
ATOM 793 C CA . HIS A 1 96 ? -6.317 14.895 19.423 1.00 68.44 96 HIS A CA 1
ATOM 794 C C . HIS A 1 96 ? -4.839 14.541 19.537 1.00 68.44 96 HIS A C 1
ATOM 796 O O . HIS A 1 96 ? -4.526 13.411 19.909 1.00 68.44 96 HIS A O 1
ATOM 802 N N . GLU A 1 97 ? -3.933 15.481 19.278 1.00 70.00 97 GLU A N 1
ATOM 803 C CA . GLU A 1 97 ? -2.496 15.269 19.456 1.00 70.00 97 GLU A CA 1
ATOM 804 C C . GLU A 1 97 ? -2.192 14.909 20.914 1.00 70.00 97 GLU A C 1
ATOM 806 O O . GLU A 1 97 ? -1.515 13.917 21.187 1.00 70.00 97 GLU A O 1
ATOM 811 N N . ARG A 1 98 ? -2.805 15.623 21.864 1.00 71.81 98 ARG A N 1
ATOM 812 C CA . ARG A 1 98 ? -2.636 15.336 23.289 1.00 71.81 98 ARG A CA 1
ATOM 813 C C . ARG A 1 98 ? -3.232 13.988 23.703 1.00 71.81 98 ARG A C 1
ATOM 815 O O . ARG A 1 98 ? -2.605 13.259 24.469 1.00 71.81 98 ARG A O 1
ATOM 822 N N . ILE A 1 99 ? -4.408 13.622 23.186 1.00 69.12 99 ILE A N 1
ATOM 823 C CA . ILE A 1 99 ? -4.984 12.274 23.364 1.00 69.12 99 ILE A CA 1
ATOM 824 C C . ILE A 1 99 ? -4.005 11.213 22.868 1.00 69.12 99 ILE A C 1
ATOM 826 O O . ILE A 1 99 ? -3.780 10.201 23.530 1.00 69.12 99 ILE A O 1
ATOM 830 N N . PHE A 1 100 ? -3.448 11.435 21.683 1.00 68.56 100 PHE A N 1
ATOM 831 C CA . PHE A 1 100 ? -2.573 10.481 21.037 1.00 68.56 100 PHE A CA 1
ATOM 832 C C . PHE A 1 100 ? -1.258 10.306 21.814 1.00 68.56 100 PHE A C 1
ATOM 834 O O . PHE A 1 100 ? -0.803 9.177 21.993 1.00 68.56 100 PHE A O 1
ATOM 841 N N . GLU A 1 101 ? -0.700 11.381 22.374 1.00 71.56 101 GLU A N 1
ATOM 842 C CA . GLU A 1 101 ? 0.428 11.316 23.314 1.00 71.56 101 GLU A CA 1
ATOM 843 C C . GLU A 1 101 ? 0.090 10.503 24.572 1.00 71.56 101 GLU A C 1
ATOM 845 O O . GLU A 1 101 ? 0.870 9.640 24.983 1.00 71.56 101 GLU A O 1
ATOM 850 N N . ILE A 1 102 ? -1.084 10.739 25.173 1.00 68.69 102 ILE A N 1
ATOM 851 C CA . ILE A 1 102 ? -1.559 9.975 26.338 1.00 68.69 102 ILE A CA 1
ATOM 852 C C . ILE A 1 102 ? -1.672 8.488 25.978 1.00 68.69 102 ILE A C 1
ATOM 854 O O . ILE A 1 102 ? -1.236 7.635 26.751 1.00 68.69 102 ILE A O 1
ATOM 858 N N . PHE A 1 103 ? -2.194 8.170 24.792 1.00 67.25 103 PHE A N 1
ATOM 859 C CA . PHE A 1 103 ? -2.288 6.804 24.281 1.00 67.25 103 PHE A CA 1
ATOM 860 C C . PHE A 1 103 ? -0.915 6.151 24.087 1.00 67.25 103 PHE A C 1
ATOM 862 O O . PHE A 1 103 ? -0.698 5.023 24.534 1.00 67.25 103 PHE A O 1
ATOM 869 N N . GLN A 1 104 ? 0.026 6.844 23.438 1.00 67.88 104 GLN A N 1
ATOM 870 C CA . GLN A 1 104 ? 1.375 6.314 23.231 1.00 67.88 104 GLN A CA 1
ATOM 871 C C . GLN A 1 104 ? 2.048 5.956 24.562 1.00 67.88 104 GLN A C 1
ATOM 873 O O . GLN A 1 104 ? 2.757 4.950 24.642 1.00 67.88 104 GLN A O 1
ATOM 878 N N . GLN A 1 105 ? 1.793 6.747 25.608 1.00 72.31 105 GLN A N 1
ATOM 879 C CA . GLN A 1 105 ? 2.326 6.510 26.947 1.00 72.31 105 GLN A CA 1
ATOM 880 C C . GLN A 1 105 ? 1.594 5.391 27.694 1.00 72.31 105 GLN A C 1
ATOM 882 O O . GLN A 1 105 ? 2.247 4.570 28.339 1.00 72.31 105 GLN A O 1
ATOM 887 N N . SER A 1 106 ? 0.262 5.333 27.615 1.00 69.62 106 SER A N 1
ATOM 888 C CA . SER A 1 106 ? -0.533 4.347 28.355 1.00 69.62 106 SER A CA 1
ATOM 889 C C . SER A 1 106 ? -0.460 2.947 27.750 1.00 69.62 106 SER A C 1
ATOM 891 O O . SER A 1 106 ? -0.609 1.964 28.473 1.00 69.62 106 SER A O 1
ATOM 893 N N . LYS A 1 107 ? -0.256 2.846 26.427 1.00 66.38 107 LYS A N 1
ATOM 894 C CA . LYS A 1 107 ? -0.444 1.613 25.639 1.00 66.38 107 LYS A CA 1
ATOM 895 C C . LYS A 1 107 ? -1.831 0.972 25.842 1.00 66.38 107 LYS A C 1
ATOM 897 O O . LYS A 1 107 ? -2.023 -0.189 25.482 1.00 66.38 107 LYS A O 1
ATOM 902 N N . ASP A 1 108 ? -2.795 1.711 26.399 1.00 68.25 108 ASP A N 1
ATOM 903 C CA . ASP A 1 108 ? -4.149 1.232 26.664 1.00 68.25 108 ASP A CA 1
ATOM 904 C C . ASP A 1 108 ? -5.007 1.402 25.407 1.00 68.25 108 ASP A C 1
ATOM 906 O O . ASP A 1 108 ? -5.382 2.503 25.000 1.00 68.25 108 ASP A O 1
ATOM 910 N N . THR A 1 109 ? -5.297 0.273 24.771 1.00 59.75 109 THR A N 1
ATOM 911 C CA . THR A 1 109 ? -6.034 0.191 23.507 1.00 59.75 109 THR A CA 1
ATOM 912 C C . THR A 1 109 ? -7.541 0.330 23.682 1.00 59.75 109 THR A C 1
ATOM 914 O O . THR A 1 109 ? -8.215 0.733 22.734 1.00 59.75 109 THR A O 1
ATOM 917 N N . SER A 1 110 ? -8.071 0.067 24.883 1.00 64.50 110 SER A N 1
ATOM 918 C CA . SER A 1 110 ? -9.496 0.252 25.186 1.00 64.50 110 SER A CA 1
ATOM 919 C C . SER A 1 110 ? -9.887 1.731 25.133 1.00 64.50 110 SER A C 1
ATOM 921 O O . SER A 1 110 ? -10.922 2.091 24.582 1.00 64.50 110 SER A O 1
ATOM 923 N N . LEU A 1 111 ? -8.983 2.600 25.590 1.00 65.75 111 LEU A N 1
ATOM 924 C CA . LEU A 1 111 ? -9.165 4.047 25.602 1.00 65.75 111 LEU A CA 1
ATOM 925 C C . LEU A 1 111 ? -9.257 4.632 24.188 1.00 65.75 111 LEU A C 1
ATOM 927 O O . LEU A 1 111 ? -10.123 5.462 23.931 1.00 65.75 111 LEU A O 1
ATOM 931 N N . LEU A 1 112 ? -8.403 4.179 23.264 1.00 65.69 112 LEU A N 1
ATOM 932 C CA . LEU A 1 112 ? -8.446 4.601 21.859 1.00 65.69 112 LEU A CA 1
ATOM 933 C C . LEU A 1 112 ? -9.749 4.162 21.187 1.00 65.69 112 LEU A C 1
ATOM 935 O O . LEU A 1 112 ? -10.308 4.904 20.392 1.00 65.69 112 LEU A O 1
ATOM 939 N N . LEU A 1 113 ? -10.229 2.966 21.516 1.00 62.72 113 LEU A N 1
ATOM 940 C CA . LEU A 1 113 ? -11.483 2.421 21.015 1.00 62.72 113 LEU A CA 1
ATOM 941 C C . LEU A 1 113 ? -12.687 3.261 21.430 1.00 62.72 113 LEU A C 1
ATOM 943 O O . LEU A 1 113 ? -13.460 3.678 20.571 1.00 62.72 113 LEU A O 1
ATOM 947 N N . ASP A 1 114 ? -12.794 3.551 22.726 1.00 67.38 114 ASP A N 1
ATOM 948 C CA . ASP A 1 114 ? -13.862 4.386 23.272 1.00 67.38 114 ASP A CA 1
ATOM 949 C C . ASP A 1 114 ? -13.811 5.793 22.670 1.00 67.38 114 ASP A C 1
ATOM 951 O O . ASP A 1 114 ? -14.844 6.355 22.305 1.00 67.38 114 ASP A O 1
ATOM 955 N N . LEU A 1 115 ? -12.607 6.348 22.495 1.00 65.81 115 LEU A N 1
ATOM 956 C CA . LEU A 1 115 ? -12.388 7.627 21.823 1.00 65.81 115 LEU A CA 1
ATOM 957 C C . LEU A 1 115 ? -12.791 7.580 20.354 1.00 65.81 115 LEU A C 1
ATOM 959 O O . LEU A 1 115 ? -13.533 8.447 19.919 1.00 65.81 115 LEU A O 1
ATOM 963 N N . LEU A 1 116 ? -12.366 6.594 19.571 1.00 64.81 116 LEU A N 1
ATOM 964 C CA . LEU A 1 116 ? -12.746 6.498 18.160 1.00 64.81 116 LEU A CA 1
ATOM 965 C C . LEU A 1 116 ? -14.260 6.319 18.009 1.00 64.81 116 LEU A C 1
ATOM 967 O O . LEU A 1 116 ? -14.878 7.010 17.205 1.00 64.81 116 LEU A O 1
ATOM 971 N N . ASP A 1 117 ? -14.880 5.467 18.823 1.00 64.12 117 ASP A N 1
ATOM 972 C CA . ASP A 1 117 ? -16.327 5.243 18.773 1.00 64.12 117 ASP A CA 1
ATOM 973 C C . ASP A 1 117 ? -17.132 6.481 19.203 1.00 64.12 117 ASP A C 1
ATOM 975 O O . ASP A 1 117 ? -18.259 6.677 18.743 1.00 64.12 117 ASP A O 1
ATOM 979 N N . SER A 1 118 ? -16.569 7.347 20.050 1.00 64.12 118 SER A N 1
ATOM 980 C CA . SER A 1 118 ? -17.261 8.541 20.542 1.00 64.12 118 SER A CA 1
ATOM 981 C C . SER A 1 118 ? -16.906 9.835 19.801 1.00 64.12 118 SER A C 1
ATOM 983 O O . SER A 1 118 ? -17.786 10.677 19.651 1.00 64.12 118 SER A O 1
ATOM 985 N N . THR A 1 119 ? -15.684 10.005 19.301 1.00 57.44 119 THR A N 1
ATOM 986 C CA . THR A 1 119 ? -15.140 11.287 18.798 1.00 57.44 119 THR A CA 1
ATOM 987 C C . THR A 1 119 ? -14.940 11.344 17.298 1.00 57.44 119 THR A C 1
ATOM 989 O O . THR A 1 119 ? -14.675 12.418 16.773 1.00 57.44 119 THR A O 1
ATOM 992 N N . CYS A 1 120 ? -15.086 10.225 16.584 1.00 53.72 120 CYS A N 1
ATOM 993 C CA . CYS A 1 120 ? -14.875 10.198 15.141 1.00 53.72 120 CYS A CA 1
ATOM 994 C C . CYS A 1 120 ? -16.180 10.266 14.337 1.00 53.72 120 CYS A C 1
ATOM 996 O O . CYS A 1 120 ? -16.499 9.279 13.677 1.00 53.72 120 CYS A O 1
ATOM 998 N N . PRO A 1 121 ? -16.905 11.396 14.250 1.00 53.47 121 PRO A N 1
ATOM 999 C CA . PRO A 1 121 ? -17.655 11.715 13.043 1.00 53.47 121 PRO A CA 1
ATOM 1000 C C . PRO A 1 121 ? -16.788 12.429 11.989 1.00 53.47 121 PRO A C 1
ATOM 1002 O O . PRO A 1 121 ? -17.012 12.199 10.805 1.00 53.47 121 PRO A O 1
ATOM 1005 N N . ASP A 1 122 ? -15.776 13.215 12.384 1.00 61.59 122 ASP A N 1
ATOM 1006 C CA . ASP A 1 122 ? -15.003 14.060 11.457 1.00 61.59 122 ASP A CA 1
ATOM 1007 C C . ASP A 1 122 ? -13.840 13.309 10.781 1.00 61.59 122 ASP A C 1
ATOM 1009 O O . ASP A 1 122 ? -13.028 12.639 11.427 1.00 61.59 122 ASP A O 1
ATOM 1013 N N . THR A 1 123 ? -13.754 13.415 9.456 1.00 59.09 123 THR A N 1
ATOM 1014 C CA . THR A 1 123 ? -12.743 12.755 8.628 1.00 59.09 123 THR A CA 1
ATOM 1015 C C . THR A 1 123 ? -11.320 13.296 8.848 1.00 59.09 123 THR A C 1
ATOM 1017 O O . THR A 1 123 ? -10.359 12.531 8.766 1.00 59.09 123 THR A O 1
ATOM 1020 N N . LEU A 1 124 ? -11.158 14.573 9.205 1.00 58.03 124 LEU A N 1
ATOM 1021 C CA . LEU A 1 124 ? -9.852 15.203 9.456 1.00 58.03 124 LEU A CA 1
ATOM 1022 C C . LEU A 1 124 ? -9.172 14.665 10.719 1.00 58.03 124 LEU A C 1
ATOM 1024 O O . LEU A 1 124 ? -7.969 14.400 10.739 1.00 58.03 124 LEU A O 1
ATOM 1028 N N . VAL A 1 125 ? -9.956 14.447 11.769 1.00 59.53 125 VAL A N 1
ATOM 1029 C CA . VAL A 1 125 ? -9.495 13.840 13.022 1.00 59.53 125 VAL A CA 1
ATOM 1030 C C . VAL A 1 125 ? -8.979 12.424 12.778 1.00 59.53 125 VAL A C 1
ATOM 1032 O O . VAL A 1 125 ? -7.914 12.036 13.263 1.00 59.53 125 VAL A O 1
ATOM 1035 N N . ARG A 1 126 ? -9.722 11.655 11.979 1.00 63.31 126 ARG A N 1
ATOM 1036 C CA . ARG A 1 126 ? -9.382 10.272 11.633 1.00 63.31 126 ARG A CA 1
ATOM 1037 C C . ARG A 1 126 ? -8.066 10.208 10.857 1.00 63.31 126 ARG A C 1
ATOM 1039 O O . ARG A 1 126 ? -7.210 9.395 11.201 1.00 63.31 126 ARG A O 1
ATOM 1046 N N . LEU A 1 127 ? -7.877 11.101 9.883 1.00 61.09 127 LEU A N 1
ATOM 1047 C CA . LEU A 1 127 ? -6.616 11.265 9.156 1.00 61.09 127 LEU A CA 1
ATOM 1048 C C . LEU A 1 127 ? -5.437 11.546 10.083 1.00 61.09 127 LEU A C 1
ATOM 1050 O O . LEU A 1 127 ? -4.385 10.928 9.944 1.00 61.09 127 LEU A O 1
ATOM 1054 N N . HIS A 1 128 ? -5.608 12.470 11.027 1.00 65.81 128 HIS A N 1
ATOM 1055 C CA . HIS A 1 128 ? -4.541 12.857 11.943 1.00 65.81 128 HIS A CA 1
ATOM 1056 C C . HIS A 1 128 ? -4.127 11.704 12.857 1.00 65.81 128 HIS A C 1
ATOM 1058 O O . HIS A 1 128 ? -2.933 11.447 13.024 1.00 65.81 128 HIS A O 1
ATOM 1064 N N . ILE A 1 129 ? -5.106 10.966 13.397 1.00 65.00 129 ILE A N 1
ATOM 1065 C CA . ILE A 1 129 ? -4.835 9.761 14.187 1.00 65.00 129 ILE A CA 1
ATOM 1066 C C . ILE A 1 129 ? -4.057 8.765 13.337 1.00 65.00 129 ILE A C 1
ATOM 1068 O O . ILE A 1 129 ? -3.051 8.253 13.804 1.00 65.00 129 ILE A O 1
ATOM 1072 N N . PHE A 1 130 ? -4.458 8.522 12.089 1.00 66.19 130 PHE A N 1
ATOM 1073 C CA . PHE A 1 130 ? -3.743 7.602 11.208 1.00 66.19 130 PHE A CA 1
ATOM 1074 C C . PHE A 1 130 ? -2.321 8.064 10.870 1.00 66.19 130 PHE A C 1
ATOM 1076 O O . PHE A 1 130 ? -1.388 7.272 11.003 1.00 66.19 130 PHE A O 1
ATOM 1083 N N . ASP A 1 131 ? -2.130 9.328 10.490 1.00 65.50 131 ASP A N 1
ATOM 1084 C CA . ASP A 1 131 ? -0.815 9.860 10.119 1.00 65.50 131 ASP A CA 1
ATOM 1085 C C . ASP A 1 131 ? 0.168 9.867 11.300 1.00 65.50 131 ASP A C 1
ATOM 1087 O O . ASP A 1 131 ? 1.372 9.740 11.092 1.00 65.50 131 ASP A O 1
ATOM 1091 N N . ARG A 1 132 ? -0.324 9.952 12.545 1.00 67.12 132 ARG A N 1
ATOM 1092 C CA . ARG A 1 132 ? 0.498 9.875 13.768 1.00 67.12 132 ARG A CA 1
ATOM 1093 C C . ARG A 1 132 ? 0.638 8.457 14.334 1.00 67.12 132 ARG A C 1
ATOM 1095 O O . ARG A 1 132 ? 1.702 8.102 14.836 1.00 67.12 132 ARG A O 1
ATOM 1102 N N . ALA A 1 133 ? -0.403 7.631 14.241 1.00 61.53 133 ALA A N 1
ATOM 1103 C CA . ALA A 1 133 ? -0.438 6.246 14.726 1.00 61.53 133 ALA A CA 1
ATOM 1104 C C . ALA A 1 133 ? 0.494 5.319 13.968 1.00 61.53 133 ALA A C 1
ATOM 1106 O O . ALA A 1 133 ? 1.095 4.402 14.531 1.00 61.53 133 ALA A O 1
ATOM 1107 N N . ALA A 1 134 ? 0.546 5.516 12.667 1.00 59.06 134 ALA A N 1
ATOM 1108 C CA . ALA A 1 134 ? 0.942 4.472 11.765 1.00 59.06 134 ALA A CA 1
ATOM 1109 C C . ALA A 1 134 ? 2.394 4.501 11.231 1.00 59.06 134 ALA A C 1
ATOM 1111 O O . ALA A 1 134 ? 2.849 3.444 10.785 1.00 59.06 134 ALA A O 1
ATOM 1112 N N . PRO A 1 135 ? 3.155 5.610 11.327 1.00 57.12 135 PRO A N 1
ATOM 1113 C CA . PRO A 1 135 ? 4.593 5.651 11.048 1.00 57.12 135 PRO A CA 1
ATOM 1114 C C . PRO A 1 135 ? 5.464 4.709 11.883 1.00 57.12 135 PRO A C 1
ATOM 1116 O O . PRO A 1 135 ? 6.336 4.017 11.359 1.00 57.12 135 PRO A O 1
ATOM 1119 N N . GLU A 1 136 ? 5.236 4.697 13.197 1.00 56.56 136 GLU A N 1
ATOM 1120 C CA . GLU A 1 136 ? 6.192 4.159 14.176 1.00 56.56 136 GLU A CA 1
ATOM 1121 C C . GLU A 1 136 ? 5.611 3.019 15.014 1.00 56.56 136 GLU A C 1
ATOM 1123 O O . GLU A 1 136 ? 6.349 2.278 15.663 1.00 56.56 136 GLU A O 1
ATOM 1128 N N . ASN A 1 137 ? 4.290 2.829 14.978 1.00 67.19 137 ASN A N 1
ATOM 1129 C CA . ASN A 1 137 ? 3.611 1.890 15.853 1.00 67.19 137 ASN A CA 1
ATOM 1130 C C . ASN A 1 137 ? 2.739 0.915 15.055 1.00 67.19 137 ASN A C 1
ATOM 1132 O O . ASN A 1 137 ? 1.515 1.025 15.002 1.00 67.19 137 ASN A O 1
ATOM 1136 N N . LEU A 1 138 ? 3.389 -0.102 14.476 1.00 72.88 138 LEU A N 1
ATOM 1137 C CA . LEU A 1 138 ? 2.726 -1.282 13.901 1.00 72.88 138 LEU A CA 1
ATOM 1138 C C . LEU A 1 138 ? 1.671 -1.870 14.850 1.00 72.88 138 LEU A C 1
ATOM 1140 O O . LEU A 1 138 ? 0.648 -2.359 14.382 1.00 72.88 138 LEU A O 1
ATOM 1144 N N . ASN A 1 139 ? 1.874 -1.776 16.171 1.00 70.88 139 ASN A N 1
ATOM 1145 C CA . ASN A 1 139 ? 0.872 -2.225 17.132 1.00 70.88 139 ASN A CA 1
ATOM 1146 C C . ASN A 1 139 ? -0.403 -1.388 17.020 1.00 70.88 139 ASN A C 1
ATOM 1148 O O . ASN A 1 139 ? -1.483 -1.956 16.964 1.00 70.88 139 ASN A O 1
ATOM 1152 N N . CYS A 1 140 ? -0.308 -0.062 16.891 1.00 71.75 140 CYS A N 1
ATOM 1153 C CA . CYS A 1 140 ? -1.488 0.782 16.700 1.00 71.75 140 CYS A CA 1
ATOM 1154 C C . CYS A 1 140 ? -2.264 0.390 15.432 1.00 71.75 140 CYS A C 1
ATOM 1156 O O . CYS A 1 140 ? -3.475 0.193 15.495 1.00 71.75 140 CYS A O 1
ATOM 1158 N N . LEU A 1 141 ? -1.572 0.146 14.314 1.00 76.50 141 LEU A N 1
ATOM 1159 C CA . LEU A 1 141 ? -2.198 -0.383 13.096 1.00 76.50 141 LEU A CA 1
ATOM 1160 C C . LEU A 1 141 ? -2.844 -1.769 13.299 1.00 76.50 141 LEU A C 1
ATOM 1162 O O . LEU A 1 141 ? -3.957 -1.992 12.818 1.00 76.50 141 LEU A O 1
ATOM 1166 N N . ASN A 1 142 ? -2.188 -2.676 14.036 1.00 76.25 142 ASN A N 1
ATOM 1167 C CA . ASN A 1 142 ? -2.736 -3.990 14.405 1.00 76.25 142 ASN A CA 1
ATOM 1168 C C . ASN A 1 142 ? -4.053 -3.876 15.177 1.00 76.25 142 ASN A C 1
ATOM 1170 O O . ASN A 1 142 ? -4.917 -4.734 15.021 1.00 76.25 142 ASN A O 1
ATOM 1174 N N . TYR A 1 143 ? -4.214 -2.832 15.989 1.00 74.19 143 TYR A N 1
ATOM 1175 C CA . TYR A 1 143 ? -5.442 -2.599 16.744 1.00 74.19 143 TYR A CA 1
ATOM 1176 C C . TYR A 1 143 ? -6.503 -1.873 15.916 1.00 74.19 143 TYR A C 1
ATOM 1178 O O . TYR A 1 143 ? -7.661 -2.278 15.931 1.00 74.19 143 TYR A O 1
ATOM 1186 N N . LEU A 1 144 ? -6.122 -0.841 15.160 1.00 74.44 144 LEU A N 1
ATOM 1187 C CA . LEU A 1 144 ? -7.049 -0.010 14.389 1.00 74.44 144 LEU A CA 1
ATOM 1188 C C . LEU A 1 144 ? -7.757 -0.790 13.277 1.00 74.44 144 LEU A C 1
ATOM 1190 O O . LEU A 1 144 ? -8.973 -0.678 13.120 1.00 74.44 144 LEU A O 1
ATOM 1194 N N . LEU A 1 145 ? -7.026 -1.601 12.508 1.00 79.31 145 LEU A N 1
ATOM 1195 C CA . LEU A 1 145 ? -7.596 -2.256 11.327 1.00 79.31 145 LEU A CA 1
ATOM 1196 C C . LEU A 1 145 ? -8.735 -3.244 11.653 1.00 79.31 145 LEU A C 1
ATOM 1198 O O . LEU A 1 145 ? -9.758 -3.180 10.969 1.00 79.31 145 LEU A O 1
ATOM 1202 N N . PRO A 1 146 ? -8.651 -4.118 12.677 1.00 80.62 146 PRO A N 1
ATOM 1203 C CA . PRO A 1 146 ? -9.778 -4.964 13.080 1.00 80.62 146 PRO A CA 1
ATOM 1204 C C . PRO A 1 146 ? -11.035 -4.180 13.471 1.00 80.62 146 PRO A C 1
ATOM 1206 O O . PRO A 1 146 ? -12.141 -4.563 13.090 1.00 80.62 146 PRO A O 1
ATOM 1209 N N . ILE A 1 147 ? -10.876 -3.077 14.208 1.00 75.38 147 ILE A N 1
ATOM 1210 C CA . ILE A 1 147 ? -11.986 -2.228 14.673 1.00 75.38 147 ILE A CA 1
ATOM 1211 C C . ILE A 1 147 ? -12.729 -1.660 13.474 1.00 75.38 147 ILE A C 1
ATOM 1213 O O . ILE A 1 147 ? -13.948 -1.768 13.350 1.00 75.38 147 ILE A O 1
ATOM 1217 N N . ILE A 1 148 ? -11.956 -1.103 12.557 1.00 74.88 148 ILE A N 1
ATOM 1218 C CA . ILE A 1 148 ? -12.448 -0.476 11.348 1.00 74.88 148 ILE A CA 1
ATOM 1219 C C . ILE A 1 148 ? -13.166 -1.485 10.451 1.00 74.88 148 ILE A C 1
ATOM 1221 O O . ILE A 1 148 ? -14.284 -1.224 10.007 1.00 74.88 148 ILE A O 1
ATOM 1225 N N . LYS A 1 149 ? -12.595 -2.680 10.261 1.00 78.94 149 LYS A N 1
ATOM 1226 C CA . LYS A 1 149 ? -13.261 -3.767 9.526 1.00 78.94 149 LYS A CA 1
ATOM 1227 C C . LYS A 1 149 ? -14.558 -4.203 10.200 1.00 78.94 149 LYS A C 1
ATOM 1229 O O . LYS A 1 149 ? -15.567 -4.365 9.519 1.00 78.94 149 LYS A O 1
ATOM 1234 N N . LYS A 1 150 ? -14.565 -4.355 11.532 1.00 79.00 150 LYS A N 1
ATOM 1235 C CA . LYS A 1 150 ? -15.767 -4.719 12.305 1.00 79.00 150 LYS A CA 1
ATOM 1236 C C . LYS A 1 150 ? -16.885 -3.695 12.111 1.00 79.00 150 LYS A C 1
ATOM 1238 O O . LYS A 1 150 ? -18.047 -4.075 11.994 1.00 79.00 150 LYS A O 1
ATOM 1243 N N . LYS A 1 151 ? -16.535 -2.412 12.045 1.00 75.25 151 LYS A N 1
ATOM 1244 C CA . LYS A 1 151 ? -17.473 -1.312 11.792 1.00 75.25 151 LYS A CA 1
ATOM 1245 C C . LYS A 1 151 ? -17.823 -1.152 10.303 1.00 75.25 151 LYS A C 1
ATOM 1247 O O . LYS A 1 151 ? -18.610 -0.268 9.986 1.00 75.25 151 LYS A O 1
ATOM 1252 N N . LYS A 1 152 ? -17.271 -1.992 9.407 1.00 75.00 152 LYS A N 1
ATOM 1253 C CA . LYS A 1 152 ? -17.343 -1.861 7.933 1.00 75.00 152 LYS A CA 1
ATOM 1254 C C . LYS A 1 152 ? -17.051 -0.440 7.476 1.00 75.00 152 LYS A C 1
ATOM 1256 O O . LYS A 1 152 ? -17.718 0.124 6.612 1.00 75.00 152 LYS A O 1
ATOM 1261 N N . PHE A 1 153 ? -16.104 0.159 8.167 1.00 69.31 153 PHE A N 1
ATOM 1262 C CA . PHE A 1 153 ? -15.845 1.562 8.051 1.00 69.31 153 PHE A CA 1
ATOM 1263 C C . PHE A 1 153 ? -14.953 1.787 6.848 1.00 69.31 153 PHE A C 1
ATOM 1265 O O . PHE A 1 153 ? -13.925 1.120 6.704 1.00 69.31 153 PHE A O 1
ATOM 1272 N N . ASP A 1 154 ? -15.381 2.701 5.986 1.00 64.94 154 ASP A N 1
ATOM 1273 C CA . ASP A 1 154 ? -14.714 2.962 4.725 1.00 64.94 154 ASP A CA 1
ATOM 1274 C C . ASP A 1 154 ? -13.393 3.694 4.935 1.00 64.94 154 ASP A C 1
ATOM 1276 O O . ASP A 1 154 ? -13.307 4.908 4.790 1.00 64.94 154 ASP A O 1
ATOM 1280 N N . LEU A 1 155 ? -12.350 2.929 5.269 1.00 59.78 155 LEU A N 1
ATOM 1281 C CA . LEU A 1 155 ? -10.952 3.365 5.255 1.00 59.78 155 LEU A CA 1
ATOM 1282 C C . LEU A 1 155 ? -10.585 4.095 3.971 1.00 59.78 155 LEU A C 1
ATOM 1284 O O . LEU A 1 155 ? -9.746 4.990 4.011 1.00 59.78 155 LEU A O 1
ATOM 1288 N N . TRP A 1 156 ? -11.179 3.683 2.851 1.00 54.84 156 TRP A N 1
ATOM 1289 C CA . TRP A 1 156 ? -10.882 4.219 1.532 1.00 54.84 156 TRP A CA 1
ATOM 1290 C C . TRP A 1 156 ? -11.433 5.640 1.400 1.00 54.84 156 TRP A C 1
ATOM 1292 O O . TRP A 1 156 ? -10.737 6.509 0.887 1.00 54.84 156 TRP A O 1
ATOM 1302 N N . GLY A 1 157 ? -12.628 5.890 1.941 1.00 52.59 157 GLY A N 1
ATOM 1303 C CA . GLY A 1 157 ? -13.260 7.210 2.036 1.00 52.59 157 GLY A CA 1
ATOM 1304 C C . GLY A 1 157 ? -12.815 8.063 3.233 1.00 52.59 157 GLY A C 1
ATOM 1305 O O . GLY A 1 157 ? -13.086 9.263 3.264 1.00 52.59 157 GLY A O 1
ATOM 1306 N N . LEU A 1 158 ? -12.121 7.473 4.216 1.00 49.09 158 LEU A N 1
ATOM 1307 C CA . LEU A 1 158 ? -11.535 8.183 5.362 1.00 49.09 158 LEU A CA 1
ATOM 1308 C C . LEU A 1 158 ? -10.326 9.035 5.041 1.00 49.09 158 LEU A C 1
ATOM 1310 O O . LEU A 1 158 ? -9.923 9.819 5.894 1.00 49.09 158 LEU A O 1
ATOM 1314 N N . TRP A 1 159 ? -9.723 8.844 3.877 1.00 53.38 159 TRP A N 1
ATOM 1315 C CA . TRP A 1 159 ? -8.831 9.834 3.310 1.00 53.38 159 TRP A CA 1
ATOM 1316 C C . TRP A 1 159 ? -9.709 10.762 2.474 1.00 53.38 159 TRP A C 1
ATOM 1318 O O . TRP A 1 159 ? -9.920 10.500 1.291 1.00 53.38 159 TRP A O 1
ATOM 1328 N N . PRO A 1 160 ? -10.322 11.787 3.097 1.00 38.62 160 PRO A N 1
ATOM 1329 C CA . PRO A 1 160 ? -11.204 12.671 2.382 1.00 38.62 160 PRO A CA 1
ATOM 1330 C C . PRO A 1 160 ? -10.399 13.412 1.323 1.00 38.62 160 PRO A C 1
ATOM 1332 O O . PRO A 1 160 ? -9.247 13.791 1.540 1.00 38.62 160 PRO A O 1
ATOM 1335 N N . ASN A 1 161 ? -11.123 13.763 0.266 1.00 41.06 161 ASN A N 1
ATOM 1336 C CA . ASN A 1 161 ? -10.913 14.933 -0.577 1.00 41.06 161 ASN A CA 1
ATOM 1337 C C . ASN A 1 161 ? -10.931 16.251 0.252 1.00 41.06 161 ASN A C 1
ATOM 1339 O O . ASN A 1 161 ? -11.615 17.209 -0.105 1.00 41.06 161 ASN A O 1
ATOM 1343 N N . SER A 1 162 ? -10.256 16.316 1.406 1.00 37.53 162 SER A N 1
ATOM 1344 C CA . SER A 1 162 ? -10.137 17.512 2.230 1.00 37.53 162 SER A CA 1
ATOM 1345 C C . SER A 1 162 ? -9.198 18.520 1.580 1.00 37.53 162 SER A C 1
ATOM 1347 O O . SER A 1 162 ? -7.978 18.372 1.598 1.00 37.53 162 SER A O 1
ATOM 1349 N N . SER A 1 163 ? -9.811 19.582 1.061 1.00 39.34 163 SER A N 1
ATOM 1350 C CA . SER A 1 163 ? -9.245 20.930 0.978 1.00 39.34 163 SER A CA 1
ATOM 1351 C C . SER A 1 163 ? -7.876 21.044 0.297 1.00 39.34 163 SER A C 1
ATOM 1353 O O . SER A 1 163 ? -6.857 21.226 0.954 1.00 39.34 163 SER A O 1
ATOM 1355 N N . GLY A 1 164 ? -7.866 21.012 -1.037 1.00 42.66 164 GLY A N 1
ATOM 1356 C CA . GLY A 1 164 ? -6.897 21.748 -1.866 1.00 42.66 164 GLY A CA 1
ATOM 1357 C C . GLY A 1 164 ? -5.429 21.303 -1.862 1.00 42.66 164 GLY A C 1
ATOM 1358 O O . GLY A 1 164 ? -4.695 21.715 -2.754 1.00 42.66 164 GLY A O 1
ATOM 1359 N N . HIS A 1 165 ? -4.988 20.446 -0.941 1.00 46.91 165 HIS A N 1
ATOM 1360 C CA . HIS A 1 165 ? -3.614 19.953 -0.887 1.00 46.91 165 HIS A CA 1
ATOM 1361 C C . HIS A 1 165 ? -3.586 18.469 -0.453 1.00 46.91 165 HIS A C 1
ATOM 1363 O O . HIS A 1 165 ? -3.754 18.150 0.718 1.00 46.91 165 HIS A O 1
ATOM 1369 N N . ILE A 1 166 ? -3.317 17.561 -1.407 1.00 48.06 166 ILE A N 1
ATOM 1370 C CA . ILE A 1 166 ? -2.910 16.143 -1.201 1.00 48.06 166 ILE A CA 1
ATOM 1371 C C . ILE A 1 166 ? -4.040 15.188 -0.735 1.00 48.06 166 ILE A C 1
ATOM 1373 O O . ILE A 1 166 ? -3.830 14.182 -0.051 1.00 48.06 166 ILE A O 1
ATOM 1377 N N . ALA A 1 167 ? -5.269 15.469 -1.154 1.00 39.91 167 ALA A N 1
ATOM 1378 C CA . ALA A 1 167 ? -6.479 14.845 -0.625 1.00 39.91 167 ALA A CA 1
ATOM 1379 C C . ALA A 1 167 ? -6.962 13.567 -1.351 1.00 39.91 167 ALA A C 1
ATOM 1381 O O . ALA A 1 167 ? -8.078 13.112 -1.140 1.00 39.91 167 ALA A O 1
ATOM 1382 N N . THR A 1 168 ? -6.132 12.959 -2.199 1.00 48.06 168 THR A N 1
ATOM 1383 C CA . THR A 1 168 ? -6.454 11.705 -2.920 1.00 48.06 168 THR A CA 1
ATOM 1384 C C . THR A 1 168 ? -5.442 10.596 -2.629 1.00 48.06 168 THR A C 1
ATOM 1386 O O . THR A 1 168 ? -5.265 9.652 -3.404 1.00 48.06 168 THR A O 1
ATOM 1389 N N . SER A 1 169 ? -4.688 10.740 -1.539 1.00 56.81 169 SER A N 1
ATOM 1390 C CA . SER A 1 169 ? -3.413 10.057 -1.416 1.00 56.81 169 SER A CA 1
ATOM 1391 C C . SER A 1 169 ? -3.549 8.586 -1.014 1.00 56.81 169 SER A C 1
ATOM 1393 O O . SER A 1 169 ? -4.021 8.264 0.072 1.00 56.81 169 SER A O 1
ATOM 1395 N N . SER A 1 170 ? -3.075 7.662 -1.862 1.00 76.88 170 SER A N 1
ATOM 1396 C CA . SER A 1 170 ? -2.904 6.270 -1.428 1.00 76.88 170 SER A CA 1
ATOM 1397 C C . SER A 1 170 ? -1.927 6.233 -0.254 1.00 76.88 170 SER A C 1
ATOM 1399 O O . SER A 1 170 ? -0.779 6.672 -0.367 1.00 76.88 170 SER A O 1
ATOM 1401 N N . VAL A 1 171 ? -2.389 5.706 0.882 1.00 79.75 171 VAL A N 1
ATOM 1402 C CA . VAL A 1 171 ? -1.614 5.562 2.128 1.00 79.75 171 VAL A CA 1
ATOM 1403 C C . VAL A 1 171 ? -0.268 4.899 1.856 1.00 79.75 171 VAL A C 1
ATOM 1405 O O . VAL A 1 171 ? 0.763 5.299 2.388 1.00 79.75 171 VAL A O 1
ATOM 1408 N N . ILE A 1 172 ? -0.261 3.918 0.953 1.00 88.50 172 ILE A N 1
ATOM 1409 C CA . ILE A 1 172 ? 0.947 3.208 0.547 1.00 88.50 172 ILE A CA 1
ATOM 1410 C C . ILE A 1 172 ? 1.987 4.176 -0.034 1.00 88.50 172 ILE A C 1
ATOM 1412 O O . ILE A 1 172 ? 3.153 4.100 0.348 1.00 88.50 172 ILE A O 1
ATOM 1416 N N . ASN A 1 173 ? 1.584 5.132 -0.878 1.00 87.31 173 ASN A N 1
ATOM 1417 C CA . ASN A 1 173 ? 2.499 6.135 -1.436 1.00 87.31 173 ASN A CA 1
ATOM 1418 C C . ASN A 1 173 ? 3.105 7.026 -0.362 1.00 87.31 173 ASN A C 1
ATOM 1420 O O . ASN A 1 173 ? 4.314 7.245 -0.364 1.00 87.31 173 ASN A O 1
ATOM 1424 N N . LEU A 1 174 ? 2.276 7.511 0.566 1.00 81.75 174 LEU A N 1
ATOM 1425 C CA . LEU A 1 174 ? 2.738 8.333 1.681 1.00 81.75 174 LEU A CA 1
ATOM 1426 C C . LEU A 1 174 ? 3.782 7.585 2.518 1.00 81.75 174 LEU A C 1
ATOM 1428 O O . LEU A 1 174 ? 4.756 8.179 2.969 1.00 81.75 174 LEU A O 1
ATOM 1432 N N . TYR A 1 175 ? 3.619 6.272 2.679 1.00 87.62 175 TYR A N 1
ATOM 1433 C CA . TYR A 1 175 ? 4.534 5.447 3.465 1.00 87.62 175 TYR A CA 1
ATOM 1434 C C . TYR A 1 175 ? 5.818 5.129 2.718 1.00 87.62 175 TYR A C 1
ATOM 1436 O O . TYR A 1 175 ? 6.879 5.129 3.339 1.00 87.62 175 TYR A O 1
ATOM 1444 N N . PHE A 1 176 ? 5.753 4.896 1.404 1.00 88.69 176 PHE A N 1
ATOM 1445 C CA . PHE A 1 176 ? 6.956 4.833 0.575 1.00 88.69 176 PHE A CA 1
ATOM 1446 C C . PHE A 1 176 ? 7.729 6.146 0.689 1.00 88.69 176 PHE A C 1
ATOM 1448 O O . PHE A 1 176 ? 8.924 6.134 0.970 1.00 88.69 176 PHE A O 1
ATOM 1455 N N . TYR A 1 177 ? 7.027 7.268 0.546 1.00 83.62 177 TYR A N 1
ATOM 1456 C CA . TYR A 1 177 ? 7.596 8.606 0.594 1.00 83.62 177 TYR A CA 1
ATOM 1457 C C . TYR A 1 177 ? 8.226 8.942 1.960 1.00 83.62 177 TYR A C 1
ATOM 1459 O O . TYR A 1 177 ? 9.368 9.390 2.018 1.00 83.62 177 TYR A O 1
ATOM 1467 N N . LYS A 1 178 ? 7.538 8.652 3.071 1.00 83.81 178 LYS A N 1
ATOM 1468 C CA . LYS A 1 178 ? 8.053 8.850 4.438 1.00 83.81 178 LYS A CA 1
ATOM 1469 C C . LYS A 1 178 ? 9.012 7.734 4.909 1.00 83.81 178 LYS A C 1
ATOM 1471 O O . LYS A 1 178 ? 9.423 7.734 6.065 1.00 83.81 178 LYS A O 1
ATOM 1476 N N . LYS A 1 179 ? 9.384 6.784 4.036 1.00 89.31 179 LYS A N 1
ATOM 1477 C CA . LYS A 1 179 ? 10.261 5.628 4.328 1.00 89.31 179 LYS A CA 1
ATOM 1478 C C . LYS A 1 179 ? 9.742 4.666 5.414 1.00 89.31 179 LYS A C 1
ATOM 1480 O O . LYS A 1 179 ? 10.517 3.916 6.013 1.00 89.31 179 LYS A O 1
ATOM 1485 N N . TYR A 1 180 ? 8.431 4.597 5.640 1.00 88.94 180 TYR A N 1
ATOM 1486 C CA . TYR A 1 180 ? 7.795 3.685 6.606 1.00 88.94 180 TYR A CA 1
ATOM 1487 C C . TYR A 1 180 ? 7.591 2.274 6.043 1.00 88.94 180 TYR A C 1
ATOM 1489 O O . TYR A 1 18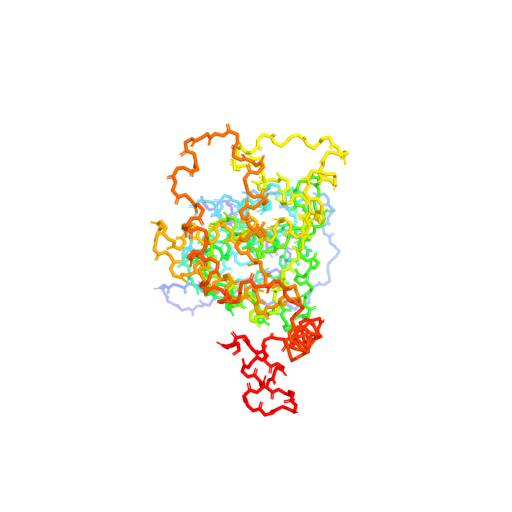0 ? 6.510 1.682 6.102 1.00 88.94 180 TYR A O 1
ATOM 1497 N N . PHE A 1 181 ? 8.663 1.698 5.500 1.00 91.94 181 PHE A N 1
ATOM 1498 C CA . PHE A 1 181 ? 8.602 0.443 4.756 1.00 91.94 181 PHE A CA 1
ATOM 1499 C C . PHE A 1 181 ? 8.124 -0.758 5.583 1.00 91.94 181 PHE A C 1
ATOM 1501 O O . PHE A 1 181 ? 7.529 -1.678 5.032 1.00 91.94 181 PHE A O 1
ATOM 1508 N N . SER A 1 182 ? 8.329 -0.764 6.905 1.00 91.00 182 SER A N 1
ATOM 1509 C CA . SER A 1 182 ? 7.864 -1.856 7.775 1.00 91.00 182 SER A CA 1
ATOM 1510 C C . SER A 1 182 ? 6.346 -1.977 7.857 1.00 91.00 182 SER A C 1
ATOM 1512 O O . SER A 1 182 ? 5.842 -3.074 8.080 1.00 91.00 182 SER A O 1
ATOM 1514 N N . ALA A 1 183 ? 5.616 -0.875 7.689 1.00 89.31 183 ALA A N 1
ATOM 1515 C CA . ALA A 1 183 ? 4.164 -0.887 7.804 1.00 89.31 183 ALA A CA 1
ATOM 1516 C C . ALA A 1 183 ? 3.470 -1.256 6.484 1.00 89.31 183 ALA A C 1
ATOM 1518 O O . ALA A 1 183 ? 2.371 -1.802 6.511 1.00 89.31 183 ALA A O 1
ATOM 1519 N N . ILE A 1 184 ? 4.120 -1.051 5.334 1.00 91.94 184 ILE A N 1
ATOM 1520 C CA . ILE A 1 184 ? 3.533 -1.323 4.012 1.00 91.94 184 ILE A CA 1
ATOM 1521 C C . ILE A 1 184 ? 3.072 -2.785 3.863 1.00 91.94 184 ILE A C 1
ATOM 1523 O O . ILE A 1 184 ? 1.897 -2.981 3.555 1.00 91.94 184 ILE A O 1
ATOM 1527 N N . PRO A 1 185 ? 3.896 -3.823 4.136 1.00 93.12 185 PRO A N 1
ATOM 1528 C CA . PRO A 1 185 ? 3.440 -5.212 4.056 1.00 93.12 185 PRO A CA 1
ATOM 1529 C C . PRO A 1 185 ? 2.188 -5.477 4.895 1.00 93.12 185 PRO A C 1
ATOM 1531 O O . PRO A 1 185 ? 1.269 -6.163 4.448 1.00 93.12 185 PRO A O 1
ATOM 1534 N N . PHE A 1 186 ? 2.141 -4.900 6.097 1.00 91.19 186 PHE A N 1
ATOM 1535 C CA . PHE A 1 186 ? 1.014 -5.046 7.003 1.00 91.19 186 PHE A CA 1
ATOM 1536 C C . PHE A 1 186 ? -0.258 -4.406 6.433 1.00 91.19 186 PHE A C 1
ATOM 1538 O O . PHE A 1 186 ? -1.298 -5.062 6.363 1.00 91.19 186 PHE A O 1
ATOM 1545 N N . LEU A 1 187 ? -0.173 -3.157 5.971 1.00 90.44 187 LEU A N 1
ATOM 1546 C CA . LEU A 1 187 ? -1.295 -2.438 5.366 1.00 90.44 187 LEU A CA 1
ATOM 1547 C C . LEU A 1 187 ? -1.837 -3.192 4.146 1.00 90.44 187 LEU A C 1
ATOM 1549 O O . LEU A 1 187 ? -3.039 -3.444 4.056 1.00 90.44 187 LEU A O 1
ATOM 1553 N N . MET A 1 188 ? -0.949 -3.635 3.254 1.00 93.12 188 MET A N 1
ATOM 1554 C CA . MET A 1 188 ? -1.347 -4.342 2.039 1.00 93.12 188 MET A CA 1
ATOM 1555 C C . MET A 1 188 ? -2.022 -5.674 2.342 1.00 93.12 188 MET A C 1
ATOM 1557 O O . MET A 1 188 ? -3.070 -5.950 1.762 1.00 93.12 188 MET A O 1
ATOM 1561 N N . ARG A 1 189 ? -1.503 -6.479 3.286 1.00 93.31 189 ARG A N 1
ATOM 1562 C CA . ARG A 1 189 ? -2.158 -7.731 3.726 1.00 93.31 189 ARG A CA 1
ATOM 1563 C C . ARG A 1 189 ? -3.566 -7.493 4.254 1.00 93.31 189 ARG A C 1
ATOM 1565 O O . ARG A 1 189 ? -4.470 -8.260 3.943 1.00 93.31 189 ARG A O 1
ATOM 1572 N N . ASN A 1 190 ? -3.767 -6.385 4.959 1.00 91.12 190 ASN A N 1
ATOM 1573 C CA . ASN A 1 190 ? -5.071 -5.978 5.474 1.00 91.12 190 ASN A CA 1
ATOM 1574 C C . ASN A 1 190 ? -6.001 -5.346 4.427 1.00 91.12 190 ASN A C 1
ATOM 1576 O O . ASN A 1 190 ? -7.088 -4.897 4.782 1.00 91.12 190 ASN A O 1
ATOM 1580 N N . GLY A 1 191 ? -5.602 -5.352 3.155 1.00 89.62 191 GLY A N 1
ATOM 1581 C CA . GLY A 1 191 ? -6.420 -4.919 2.029 1.00 89.62 191 GLY A CA 1
ATOM 1582 C C . GLY A 1 191 ? -6.193 -3.483 1.595 1.00 89.62 191 GLY A C 1
ATOM 1583 O O . GLY A 1 191 ? -6.907 -3.033 0.711 1.00 89.62 191 GLY A O 1
ATOM 1584 N N . ILE A 1 192 ? -5.207 -2.771 2.159 1.00 88.12 192 ILE A N 1
ATOM 1585 C CA . ILE A 1 192 ? -4.861 -1.427 1.684 1.00 88.12 192 ILE A CA 1
ATOM 1586 C C . ILE A 1 192 ? -4.207 -1.507 0.318 1.00 88.12 192 ILE A C 1
ATOM 1588 O O . ILE A 1 192 ? -3.067 -1.948 0.171 1.00 88.12 192 ILE A O 1
ATOM 1592 N N . HIS A 1 193 ? -4.970 -1.075 -0.682 1.00 88.25 193 HIS A N 1
ATOM 1593 C CA . HIS A 1 193 ? -4.529 -1.030 -2.058 1.00 88.25 193 HIS A CA 1
ATOM 1594 C C . HIS A 1 193 ? -3.666 0.194 -2.317 1.00 88.25 193 HIS A C 1
ATOM 1596 O O . HIS A 1 193 ? -3.897 1.288 -1.802 1.00 88.25 193 HIS A O 1
ATOM 1602 N N . TRP A 1 194 ? -2.664 -0.015 -3.157 1.00 91.81 194 TRP A N 1
ATOM 1603 C CA . TRP A 1 194 ? -1.961 1.082 -3.781 1.00 91.81 194 TRP A CA 1
ATOM 1604 C C . TRP A 1 194 ? -2.828 1.666 -4.896 1.00 91.81 194 TRP A C 1
ATOM 1606 O O . TRP A 1 194 ? -3.382 0.926 -5.710 1.00 91.81 194 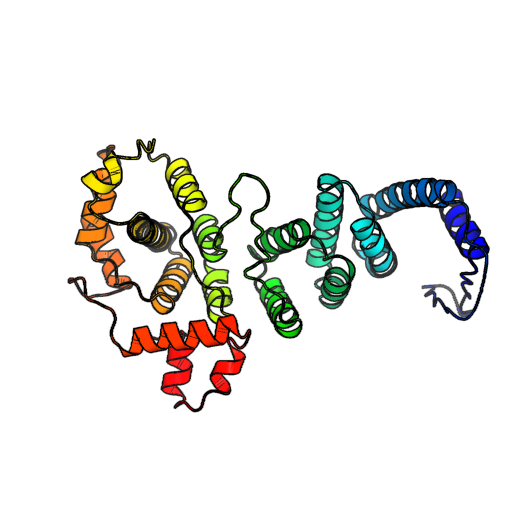TRP A O 1
ATOM 1616 N N . THR A 1 195 ? -2.922 2.990 -4.938 1.00 87.69 195 THR A N 1
ATOM 1617 C CA . THR A 1 195 ? -3.565 3.733 -6.022 1.00 87.69 195 THR A CA 1
ATOM 1618 C C . THR A 1 195 ? -2.629 4.825 -6.521 1.00 87.69 195 THR A C 1
ATOM 1620 O O . THR A 1 195 ? -1.817 5.380 -5.772 1.00 87.69 195 THR A O 1
ATOM 1623 N N . TYR A 1 196 ? -2.723 5.130 -7.811 1.00 87.62 196 TYR A N 1
ATOM 1624 C CA . TYR A 1 196 ? -2.057 6.295 -8.374 1.00 87.62 196 TYR A CA 1
ATOM 1625 C C . TYR A 1 196 ? -2.797 7.567 -7.945 1.00 87.62 196 TYR A C 1
ATOM 1627 O O . TYR A 1 196 ? -4.023 7.616 -7.993 1.00 87.62 196 TYR A O 1
ATOM 1635 N N . SER A 1 197 ? -2.040 8.585 -7.541 1.00 83.19 197 SER A N 1
ATOM 1636 C CA . SER A 1 197 ? -2.543 9.926 -7.245 1.00 83.19 197 SER A CA 1
ATOM 1637 C C . SER A 1 197 ? -1.595 10.924 -7.891 1.00 83.19 197 SER A C 1
ATOM 1639 O O . SER A 1 197 ? -0.393 10.919 -7.610 1.00 83.19 197 SER A O 1
ATOM 1641 N N . GLU A 1 198 ? -2.142 11.751 -8.778 1.00 82.44 198 GLU A N 1
ATOM 1642 C CA . GLU A 1 198 ? -1.379 12.769 -9.492 1.00 82.44 198 GLU A CA 1
ATOM 1643 C C . GLU A 1 198 ? -0.788 13.797 -8.527 1.00 82.44 198 GLU A C 1
ATOM 1645 O O . GLU A 1 198 ? 0.401 14.085 -8.610 1.00 82.44 198 GLU A O 1
ATOM 1650 N N . ASP A 1 199 ? -1.550 14.235 -7.524 1.00 79.25 199 ASP A N 1
ATOM 1651 C CA . ASP A 1 199 ? -1.077 15.177 -6.505 1.00 79.25 199 ASP A CA 1
ATOM 1652 C C . ASP A 1 199 ? 0.171 14.671 -5.772 1.00 79.25 199 ASP A C 1
ATOM 1654 O O . ASP A 1 199 ? 1.146 15.411 -5.613 1.00 79.25 199 ASP A O 1
ATOM 1658 N N . ILE A 1 200 ? 0.168 13.397 -5.347 1.00 78.50 200 ILE A N 1
ATOM 1659 C CA . ILE A 1 200 ? 1.348 12.809 -4.699 1.00 78.50 200 ILE A CA 1
ATOM 1660 C C . ILE A 1 200 ? 2.496 12.718 -5.688 1.00 78.50 200 ILE A C 1
ATOM 1662 O O . ILE A 1 200 ? 3.627 13.010 -5.321 1.00 78.50 200 ILE A O 1
ATOM 1666 N N . PHE A 1 201 ? 2.232 12.292 -6.922 1.00 82.75 201 PHE A N 1
ATOM 1667 C CA . PHE A 1 201 ? 3.264 12.190 -7.944 1.00 82.75 201 PHE A CA 1
ATOM 1668 C C . PHE A 1 201 ? 3.956 13.545 -8.177 1.00 82.75 201 PHE A C 1
ATOM 1670 O O . PHE A 1 201 ? 5.189 13.606 -8.193 1.00 82.75 201 PHE A O 1
ATOM 1677 N N . VAL A 1 202 ? 3.186 14.633 -8.268 1.00 81.75 202 VAL A N 1
ATOM 1678 C CA . VAL A 1 202 ? 3.714 15.998 -8.396 1.00 81.75 202 VAL A CA 1
ATOM 1679 C C . VAL A 1 202 ? 4.527 16.403 -7.163 1.00 81.75 202 VAL A C 1
ATOM 1681 O O . VAL A 1 202 ? 5.630 16.931 -7.313 1.00 81.75 202 VAL A O 1
ATOM 1684 N N . ASP A 1 203 ? 4.029 16.146 -5.948 1.00 79.69 203 ASP A N 1
ATOM 1685 C CA . ASP A 1 203 ? 4.776 16.419 -4.708 1.00 79.69 203 ASP A CA 1
ATOM 1686 C C . ASP A 1 203 ? 6.089 15.622 -4.652 1.00 79.69 203 ASP A C 1
ATOM 1688 O O . ASP A 1 203 ? 7.145 16.163 -4.322 1.00 79.69 203 ASP A O 1
ATOM 1692 N N . TYR A 1 204 ? 6.054 14.357 -5.075 1.00 79.62 204 TYR A N 1
ATOM 1693 C CA . TYR A 1 204 ? 7.218 13.481 -5.153 1.00 79.62 204 TYR A CA 1
ATOM 1694 C C . TYR A 1 204 ? 8.296 14.068 -6.069 1.00 79.62 204 TYR A C 1
ATOM 1696 O O . TYR A 1 204 ? 9.457 14.181 -5.675 1.00 79.62 204 TYR A O 1
ATOM 1704 N N . CYS A 1 205 ? 7.904 14.510 -7.267 1.00 78.25 205 CYS A N 1
ATOM 1705 C CA . CYS A 1 205 ? 8.816 15.123 -8.231 1.00 78.25 205 CYS A CA 1
ATOM 1706 C C . CYS A 1 205 ? 9.429 16.423 -7.691 1.00 78.25 205 CYS A C 1
ATOM 1708 O O . CYS A 1 205 ? 10.649 16.591 -7.742 1.00 78.25 205 CYS A O 1
ATOM 1710 N N . LYS A 1 206 ? 8.607 17.309 -7.106 1.00 78.69 206 LYS A N 1
ATOM 1711 C CA . LYS A 1 206 ? 9.071 18.577 -6.513 1.00 78.69 206 LYS A CA 1
ATOM 1712 C C . LYS A 1 206 ? 10.152 18.352 -5.460 1.00 78.69 206 LYS A C 1
ATOM 1714 O O . LYS A 1 206 ? 11.155 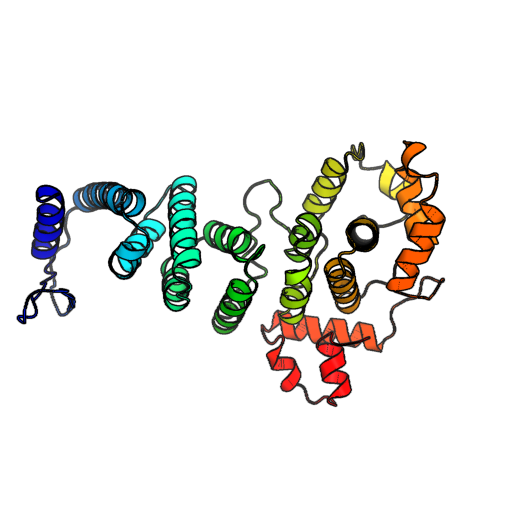19.058 -5.429 1.00 78.69 206 LYS A O 1
ATOM 1719 N N . ARG A 1 207 ? 9.965 17.358 -4.593 1.00 73.12 207 ARG A N 1
ATOM 1720 C CA . ARG A 1 207 ? 10.866 17.104 -3.461 1.00 73.12 207 ARG A CA 1
ATOM 1721 C C . ARG A 1 207 ? 12.151 16.393 -3.827 1.00 73.12 207 ARG A C 1
ATOM 1723 O O . ARG A 1 207 ? 13.162 16.610 -3.168 1.00 73.12 207 ARG A O 1
ATOM 1730 N N . LEU A 1 208 ? 12.134 15.595 -4.889 1.00 73.31 208 LEU A N 1
ATOM 1731 C CA . LEU A 1 208 ? 13.362 15.072 -5.482 1.00 73.31 208 LEU A CA 1
ATOM 1732 C C . LEU A 1 208 ? 14.191 16.170 -6.170 1.00 73.31 208 LEU A C 1
ATOM 1734 O O . LEU A 1 208 ? 15.247 15.874 -6.724 1.00 73.31 208 LEU A O 1
ATOM 1738 N N . ASN A 1 209 ? 13.739 17.432 -6.114 1.00 70.50 209 ASN A N 1
ATOM 1739 C CA . ASN A 1 209 ? 14.329 18.571 -6.808 1.00 70.50 209 ASN A CA 1
ATOM 1740 C C . ASN A 1 209 ? 14.501 18.292 -8.305 1.00 70.50 209 ASN A C 1
ATOM 1742 O O . ASN A 1 209 ? 15.440 18.747 -8.959 1.00 70.50 209 ASN A O 1
ATOM 1746 N N . TRP A 1 210 ? 13.596 17.486 -8.850 1.00 71.12 210 TRP A N 1
ATOM 1747 C CA . TRP A 1 210 ? 13.489 17.322 -10.279 1.00 71.12 210 TRP A CA 1
ATOM 1748 C C . TRP A 1 210 ? 12.732 18.553 -10.738 1.00 71.12 210 TRP A C 1
ATOM 1750 O O . TRP A 1 210 ? 11.586 18.733 -10.334 1.00 71.12 210 TRP A O 1
ATOM 1760 N N . ASN A 1 211 ? 13.416 19.435 -11.480 1.00 56.31 211 ASN A N 1
ATOM 1761 C CA . ASN A 1 211 ? 12.902 20.704 -12.011 1.00 56.31 211 ASN A CA 1
ATOM 1762 C C . ASN A 1 211 ? 11.742 20.446 -12.982 1.00 56.31 211 ASN A C 1
ATOM 1764 O O . ASN A 1 211 ? 11.853 20.597 -14.196 1.00 56.31 211 ASN A O 1
ATOM 1768 N N . TRP A 1 212 ? 10.633 19.990 -12.427 1.00 59.84 212 TRP A N 1
ATOM 1769 C CA . TRP A 1 212 ? 9.443 19.570 -13.116 1.00 59.84 212 TRP A CA 1
ATOM 1770 C C . TRP A 1 212 ? 8.467 20.731 -13.028 1.00 59.84 212 TRP A C 1
ATOM 1772 O O . TRP A 1 212 ? 7.817 20.951 -12.006 1.00 59.84 212 TRP A O 1
ATOM 1782 N N . ILE A 1 213 ? 8.409 21.511 -14.102 1.00 50.78 213 ILE A N 1
ATOM 1783 C CA . ILE A 1 213 ? 7.228 22.309 -14.401 1.00 50.78 213 ILE A CA 1
ATOM 1784 C C . ILE A 1 213 ? 6.513 21.519 -15.495 1.00 50.78 213 ILE A C 1
ATOM 1786 O O . ILE A 1 213 ? 7.059 21.412 -16.596 1.00 50.78 213 ILE A O 1
ATOM 1790 N N . PRO A 1 214 ? 5.344 20.922 -15.218 1.00 50.44 214 PRO A N 1
ATOM 1791 C CA . PRO A 1 214 ? 4.528 20.372 -16.278 1.00 50.44 214 PRO A CA 1
ATOM 1792 C C . PRO A 1 214 ? 4.057 21.555 -17.116 1.00 50.44 214 PRO A C 1
ATOM 1794 O O . PRO A 1 214 ? 3.186 22.318 -16.714 1.00 50.44 214 PRO A O 1
ATOM 1797 N N . SER A 1 215 ? 4.652 21.751 -18.284 1.00 50.59 215 SER A N 1
ATOM 1798 C CA . SER A 1 215 ? 3.806 22.125 -19.401 1.00 50.59 215 SER A CA 1
ATOM 1799 C C . SER A 1 215 ? 3.180 20.821 -19.887 1.00 50.59 215 SER A C 1
ATOM 1801 O O . SER A 1 215 ? 3.889 19.886 -20.265 1.00 50.59 215 SER A O 1
ATOM 1803 N N . ASP A 1 216 ? 1.852 20.743 -19.806 1.00 52.06 216 ASP A N 1
ATOM 1804 C CA . ASP A 1 216 ? 1.024 19.546 -20.029 1.00 52.06 216 ASP A CA 1
ATOM 1805 C C . ASP A 1 216 ? 1.283 18.796 -21.355 1.00 52.06 216 ASP A C 1
ATOM 1807 O O . ASP A 1 216 ? 0.834 17.666 -21.532 1.00 52.06 216 ASP A O 1
ATOM 1811 N N . SER A 1 217 ? 2.034 19.377 -22.294 1.00 49.91 217 SER A N 1
ATOM 1812 C CA . SER A 1 217 ? 2.333 18.787 -23.600 1.00 49.91 217 SER A CA 1
ATOM 1813 C C . SER A 1 217 ? 3.605 17.929 -23.656 1.00 49.91 217 SER A C 1
ATOM 1815 O O . SER A 1 217 ? 3.662 16.990 -24.446 1.00 49.91 217 SER A O 1
ATOM 1817 N N . LEU A 1 218 ? 4.631 18.186 -22.834 1.00 48.66 218 LEU A N 1
ATOM 1818 C CA . LEU A 1 218 ? 5.958 17.592 -23.072 1.00 48.66 218 LEU A CA 1
ATOM 1819 C C . LEU A 1 218 ? 6.141 16.184 -22.486 1.00 48.66 218 LEU A C 1
ATOM 1821 O O . LEU A 1 218 ? 7.010 15.449 -22.949 1.00 48.66 218 LEU A O 1
ATOM 1825 N N . PHE A 1 219 ? 5.359 15.753 -21.492 1.00 48.59 219 PHE A N 1
ATOM 1826 C CA . PHE A 1 219 ? 5.557 14.438 -20.854 1.00 48.59 219 PHE A CA 1
ATOM 1827 C C . PHE A 1 219 ? 4.993 13.265 -21.672 1.00 48.59 219 PHE A C 1
ATOM 1829 O O . PHE A 1 219 ? 5.654 12.225 -21.795 1.00 48.59 219 PHE A O 1
ATOM 1836 N N . ILE A 1 220 ? 3.805 13.453 -22.263 1.00 49.69 220 ILE A N 1
ATOM 1837 C CA . ILE A 1 220 ? 3.164 12.463 -23.145 1.00 49.69 220 ILE A CA 1
ATOM 1838 C C . ILE A 1 220 ? 4.072 12.195 -24.354 1.00 49.69 220 ILE A C 1
ATOM 1840 O O . ILE A 1 220 ? 4.256 11.042 -24.744 1.00 49.69 220 ILE A O 1
ATOM 1844 N N . GLU A 1 221 ? 4.723 13.237 -24.875 1.00 48.06 221 GLU A N 1
ATOM 1845 C CA . GLU A 1 221 ? 5.648 13.127 -26.005 1.00 48.06 221 GLU A CA 1
ATOM 1846 C C . GLU A 1 221 ? 7.045 12.630 -25.607 1.00 48.06 221 GLU A C 1
ATOM 1848 O O . GLU A 1 221 ? 7.639 11.823 -26.321 1.00 48.06 221 GLU A O 1
ATOM 1853 N N . SER A 1 222 ? 7.591 13.061 -24.464 1.00 46.16 222 SER A N 1
ATOM 1854 C CA . SER A 1 222 ? 8.993 12.774 -24.133 1.00 46.16 222 SER A CA 1
ATOM 1855 C C . SER A 1 222 ? 9.223 11.402 -23.515 1.00 46.16 222 SER A C 1
ATOM 1857 O O . SER A 1 222 ? 10.325 10.881 -23.664 1.00 46.16 222 SER A O 1
ATOM 1859 N N . SER A 1 223 ? 8.245 10.777 -22.848 1.00 49.91 223 SER A N 1
ATOM 1860 C CA . SER A 1 223 ? 8.427 9.456 -22.217 1.00 49.91 223 SER A CA 1
ATOM 1861 C C . SER A 1 223 ? 7.640 8.322 -22.879 1.00 49.91 223 SER A C 1
ATOM 1863 O O . SER A 1 223 ? 8.005 7.161 -22.684 1.00 49.91 223 SER A O 1
ATOM 1865 N N . GLY A 1 224 ? 6.600 8.642 -23.661 1.00 56.75 224 GLY A N 1
ATOM 1866 C CA . GLY A 1 224 ? 5.698 7.664 -24.278 1.00 56.75 224 GLY A CA 1
ATOM 1867 C C . GLY A 1 224 ? 4.930 6.795 -23.271 1.00 56.75 224 GLY A C 1
ATOM 1868 O O . GLY A 1 224 ? 4.433 5.732 -23.641 1.00 56.75 224 GLY A O 1
ATOM 1869 N N . ARG A 1 225 ? 4.874 7.187 -21.988 1.00 69.88 225 ARG A N 1
ATOM 1870 C CA . ARG A 1 225 ? 4.288 6.399 -20.890 1.00 69.88 225 ARG A CA 1
ATOM 1871 C C . ARG A 1 225 ? 3.259 7.213 -20.108 1.00 69.88 225 ARG A C 1
ATOM 1873 O O . ARG A 1 225 ? 3.312 8.436 -20.076 1.00 69.88 225 ARG A O 1
ATOM 1880 N N . SER A 1 226 ? 2.329 6.525 -19.445 1.00 86.50 226 SER A N 1
ATOM 1881 C CA . SER A 1 226 ? 1.361 7.168 -18.549 1.00 86.50 226 SER A CA 1
ATOM 1882 C C . SER A 1 226 ? 2.029 7.661 -17.259 1.00 86.50 226 SER A C 1
ATOM 1884 O O . SER A 1 226 ? 2.977 7.036 -16.769 1.00 86.50 226 SER A O 1
ATOM 1886 N N . ASN A 1 227 ? 1.495 8.730 -16.653 1.00 84.94 227 ASN A N 1
ATOM 1887 C CA . ASN A 1 227 ? 1.964 9.229 -15.349 1.00 84.94 227 ASN A CA 1
ATOM 1888 C C . ASN A 1 227 ? 1.936 8.123 -14.278 1.00 84.94 227 ASN A C 1
ATOM 1890 O O . ASN A 1 227 ? 2.849 8.014 -13.463 1.00 84.94 227 ASN A O 1
ATOM 1894 N N . HIS A 1 228 ? 0.928 7.246 -14.338 1.00 89.31 228 HIS A N 1
ATOM 1895 C CA . HIS A 1 228 ? 0.822 6.048 -13.507 1.00 89.31 228 HIS A CA 1
ATOM 1896 C C . HIS A 1 228 ? 2.070 5.163 -13.596 1.00 89.31 228 HIS A C 1
ATOM 1898 O O . HIS A 1 228 ? 2.672 4.815 -12.578 1.00 89.31 228 HIS A O 1
ATOM 1904 N N . ARG A 1 229 ? 2.479 4.809 -14.821 1.00 90.75 229 ARG A N 1
ATOM 1905 C CA . ARG A 1 229 ? 3.619 3.917 -15.040 1.00 90.75 229 ARG A CA 1
ATOM 1906 C C . ARG A 1 229 ? 4.915 4.558 -14.575 1.00 90.75 229 ARG A C 1
ATOM 1908 O O . ARG A 1 229 ? 5.727 3.905 -13.927 1.00 90.75 229 ARG A O 1
ATOM 1915 N N . PHE A 1 230 ? 5.098 5.837 -14.878 1.00 87.69 230 PHE A N 1
ATOM 1916 C CA . PHE A 1 230 ? 6.284 6.555 -14.442 1.00 87.69 230 PHE A CA 1
ATOM 1917 C C . PHE A 1 230 ? 6.348 6.689 -12.920 1.00 87.69 230 PHE A C 1
ATOM 1919 O O . PHE A 1 230 ? 7.407 6.475 -12.339 1.00 87.69 230 PHE A O 1
ATOM 1926 N N . PHE A 1 231 ? 5.222 6.912 -12.243 1.00 90.00 231 PHE A N 1
ATOM 1927 C CA . PHE A 1 231 ? 5.203 6.930 -10.785 1.00 90.00 231 PHE A CA 1
ATOM 1928 C C . PHE A 1 231 ? 5.615 5.586 -10.166 1.00 90.00 231 PHE A C 1
ATOM 1930 O O . PHE A 1 231 ? 6.382 5.572 -9.205 1.00 90.00 231 PHE A O 1
ATOM 1937 N N . LEU A 1 232 ? 5.205 4.453 -10.752 1.00 92.81 232 LEU A N 1
ATOM 1938 C CA . LEU A 1 232 ? 5.712 3.136 -10.345 1.00 92.81 232 LEU A CA 1
ATOM 1939 C C . LEU A 1 232 ? 7.232 3.020 -10.530 1.00 92.81 232 LEU A C 1
ATOM 1941 O O . LEU A 1 232 ? 7.899 2.446 -9.667 1.00 92.81 232 LEU A O 1
ATOM 1945 N N . ILE A 1 233 ? 7.793 3.587 -11.605 1.00 90.44 233 ILE A N 1
ATOM 1946 C CA . ILE A 1 233 ? 9.251 3.665 -11.809 1.00 90.44 233 ILE A CA 1
ATOM 1947 C C . ILE A 1 233 ? 9.911 4.446 -10.677 1.00 90.44 233 ILE A C 1
ATOM 1949 O O . ILE A 1 233 ? 10.896 3.962 -10.123 1.00 90.44 233 ILE A O 1
ATOM 1953 N N . LEU A 1 234 ? 9.342 5.579 -10.266 1.00 88.44 234 LEU A N 1
ATOM 1954 C CA . LEU A 1 234 ? 9.889 6.385 -9.171 1.00 88.44 234 LEU A CA 1
ATOM 1955 C C . LEU A 1 234 ? 9.836 5.671 -7.830 1.00 88.44 234 LEU A C 1
ATOM 1957 O O . LEU A 1 234 ? 10.842 5.624 -7.127 1.00 88.44 234 LEU A O 1
ATOM 1961 N N . LEU A 1 235 ? 8.694 5.072 -7.494 1.00 91.19 235 LEU A N 1
ATOM 1962 C CA . LEU A 1 235 ? 8.539 4.305 -6.258 1.00 91.19 235 LEU A CA 1
ATOM 1963 C C . LEU A 1 235 ? 9.514 3.128 -6.207 1.00 91.19 235 LEU A C 1
ATOM 1965 O O . LEU A 1 235 ? 10.132 2.876 -5.173 1.00 91.19 235 LEU A O 1
ATOM 1969 N N . THR A 1 236 ? 9.673 2.433 -7.334 1.00 92.31 236 THR A N 1
ATOM 1970 C CA . THR A 1 236 ? 10.583 1.290 -7.456 1.00 92.31 236 THR A CA 1
ATOM 1971 C C . THR A 1 236 ? 12.028 1.735 -7.309 1.00 92.31 236 THR A C 1
ATOM 1973 O O . THR A 1 236 ? 12.739 1.189 -6.471 1.00 92.31 236 THR A O 1
ATOM 1976 N N . TYR A 1 237 ? 12.441 2.764 -8.051 1.00 88.62 237 TYR A N 1
ATOM 1977 C CA . TYR A 1 237 ? 13.773 3.350 -7.949 1.00 88.62 237 TYR A CA 1
ATOM 1978 C C . TYR A 1 237 ? 14.082 3.786 -6.515 1.00 88.62 237 TYR A C 1
ATOM 1980 O O . TYR A 1 237 ? 15.065 3.348 -5.925 1.00 88.62 237 TYR A O 1
ATOM 1988 N N . TYR A 1 238 ? 13.192 4.566 -5.904 1.00 87.69 238 TYR A N 1
ATOM 1989 C CA . TYR A 1 238 ? 13.388 5.073 -4.553 1.00 87.69 238 TYR A CA 1
ATOM 1990 C C . TYR A 1 238 ? 13.510 3.957 -3.516 1.00 87.69 238 TYR A C 1
ATOM 1992 O O . TYR A 1 238 ? 14.408 3.986 -2.672 1.00 87.69 238 TYR A O 1
ATOM 2000 N N . ALA A 1 239 ? 12.631 2.954 -3.565 1.00 91.38 239 ALA A N 1
ATOM 2001 C CA . ALA A 1 239 ? 12.702 1.818 -2.656 1.00 91.38 239 ALA A CA 1
ATOM 2002 C C . ALA A 1 239 ? 13.999 1.013 -2.852 1.00 91.38 239 ALA A C 1
ATOM 2004 O O . ALA A 1 239 ? 14.619 0.623 -1.865 1.00 91.38 239 ALA A O 1
ATOM 2005 N N . LEU A 1 240 ? 14.458 0.828 -4.093 1.00 89.19 240 LEU A N 1
ATOM 2006 C CA . LEU A 1 240 ? 15.729 0.164 -4.394 1.00 89.19 240 LEU A CA 1
ATOM 2007 C C . LEU A 1 240 ? 16.944 0.967 -3.905 1.00 89.19 240 LEU A C 1
ATOM 2009 O O . LEU A 1 240 ? 17.851 0.384 -3.314 1.00 89.19 240 LEU A O 1
ATOM 2013 N N . CYS A 1 241 ? 16.951 2.293 -4.058 1.00 85.50 241 CYS A N 1
ATOM 2014 C CA . CYS A 1 241 ? 17.999 3.152 -3.502 1.00 85.50 241 CYS A CA 1
ATOM 2015 C C . CYS A 1 241 ? 18.078 3.030 -1.977 1.00 85.50 241 CYS A C 1
ATOM 2017 O O . CYS A 1 241 ? 19.168 2.868 -1.437 1.00 85.50 241 CYS A O 1
ATOM 2019 N N . ASN A 1 242 ? 16.938 3.041 -1.278 1.00 87.88 242 ASN A N 1
ATOM 2020 C CA . ASN A 1 242 ? 16.913 2.832 0.175 1.00 87.88 242 ASN A CA 1
ATOM 2021 C C . ASN A 1 242 ? 17.398 1.422 0.556 1.00 87.88 242 ASN A C 1
ATOM 2023 O O . ASN A 1 242 ? 18.072 1.249 1.567 1.00 87.88 242 ASN A O 1
ATOM 2027 N N . PHE A 1 243 ? 17.082 0.399 -0.239 1.00 88.38 243 PHE A N 1
ATOM 2028 C CA . PHE A 1 243 ? 17.613 -0.944 -0.017 1.00 88.38 243 PHE A CA 1
ATOM 2029 C C . PHE A 1 243 ? 19.139 -0.973 -0.148 1.00 88.38 243 PHE A C 1
ATOM 2031 O O . PHE A 1 243 ? 19.805 -1.522 0.719 1.00 88.38 243 PHE A O 1
ATOM 2038 N N . TYR A 1 244 ? 19.690 -0.378 -1.202 1.00 84.56 244 TYR A N 1
ATOM 2039 C CA . TYR A 1 244 ? 21.110 -0.498 -1.527 1.00 84.56 244 TYR A CA 1
ATOM 2040 C C . TYR A 1 244 ? 22.007 0.418 -0.692 1.00 84.56 244 TYR A C 1
ATOM 2042 O O . TYR A 1 244 ? 23.028 -0.037 -0.186 1.00 84.56 244 TYR A O 1
ATOM 2050 N N . TYR A 1 245 ? 21.628 1.687 -0.515 1.00 83.75 245 TYR A N 1
ATOM 2051 C CA . TYR A 1 245 ? 22.441 2.656 0.226 1.00 83.75 245 TYR A CA 1
ATOM 2052 C C . TYR A 1 245 ? 22.244 2.560 1.739 1.00 83.75 245 TYR A C 1
ATOM 2054 O O . TYR A 1 245 ? 23.221 2.631 2.481 1.00 83.75 245 TYR A O 1
ATOM 2062 N N . ASP A 1 246 ? 21.008 2.334 2.197 1.00 83.88 246 ASP A N 1
ATOM 2063 C CA . ASP A 1 246 ? 20.697 2.281 3.632 1.00 83.88 246 ASP A CA 1
ATOM 2064 C C . ASP A 1 246 ? 20.665 0.830 4.169 1.00 83.88 246 ASP A C 1
ATOM 2066 O O . ASP A 1 246 ? 20.311 0.606 5.328 1.00 83.88 246 ASP A O 1
ATOM 2070 N N . ASN A 1 247 ? 20.984 -0.173 3.330 1.00 84.56 247 ASN A N 1
ATOM 2071 C CA . ASN A 1 247 ? 20.845 -1.613 3.617 1.00 84.56 247 ASN A CA 1
ATOM 2072 C C . ASN A 1 247 ? 19.453 -1.977 4.182 1.00 84.56 247 ASN A C 1
ATOM 2074 O O . ASN A 1 247 ? 19.283 -2.842 5.050 1.00 84.56 247 ASN A O 1
ATOM 2078 N N . ASN A 1 248 ? 18.422 -1.251 3.740 1.00 86.50 248 ASN A N 1
ATOM 2079 C CA . ASN A 1 248 ? 17.103 -1.327 4.340 1.00 86.50 248 ASN A CA 1
ATOM 2080 C C . ASN A 1 248 ? 16.275 -2.447 3.701 1.00 86.50 248 ASN A C 1
ATOM 2082 O O . ASN A 1 248 ? 15.431 -2.199 2.840 1.00 86.50 248 ASN A O 1
ATOM 2086 N N . ASN A 1 249 ? 16.453 -3.684 4.169 1.00 90.44 249 ASN A N 1
ATOM 2087 C CA . ASN A 1 249 ? 15.692 -4.863 3.715 1.00 90.44 249 ASN A CA 1
ATOM 2088 C C . ASN A 1 249 ? 14.160 -4.684 3.753 1.00 90.44 249 ASN A C 1
ATOM 2090 O O . ASN A 1 249 ? 13.426 -5.337 3.001 1.00 90.44 249 ASN A O 1
ATOM 2094 N N . LYS A 1 250 ? 13.651 -3.784 4.607 1.00 93.25 250 LYS A N 1
ATOM 2095 C CA . LYS A 1 250 ? 12.214 -3.493 4.693 1.00 93.25 250 LYS A CA 1
ATOM 2096 C C . LYS A 1 250 ? 11.713 -2.819 3.417 1.00 93.25 250 LYS A C 1
ATOM 2098 O O . LYS A 1 250 ? 10.596 -3.105 3.005 1.00 93.25 250 LYS A O 1
ATOM 2103 N N . SER A 1 251 ? 12.529 -1.982 2.772 1.00 93.50 251 SER A N 1
ATOM 2104 C CA . SER A 1 251 ? 12.166 -1.295 1.523 1.00 93.50 251 SER A CA 1
ATOM 2105 C C . SER A 1 251 ? 11.965 -2.270 0.362 1.00 93.50 251 SER A C 1
ATOM 2107 O O . SER A 1 251 ? 10.922 -2.231 -0.287 1.00 93.50 251 SER A O 1
ATOM 2109 N N . LEU A 1 252 ? 12.878 -3.230 0.175 1.00 92.75 252 LEU A N 1
ATOM 2110 C CA . LEU A 1 252 ? 12.719 -4.301 -0.811 1.00 92.75 252 LEU A CA 1
ATOM 2111 C C . LEU A 1 252 ? 11.506 -5.184 -0.494 1.00 92.75 252 LEU A C 1
ATOM 2113 O O . LEU A 1 252 ? 10.771 -5.575 -1.396 1.00 92.75 252 LEU A O 1
ATOM 2117 N N . THR A 1 253 ? 11.260 -5.470 0.787 1.00 93.38 253 THR A N 1
ATOM 2118 C CA . THR A 1 253 ? 10.071 -6.226 1.215 1.00 93.38 253 THR A CA 1
ATOM 2119 C C . THR A 1 253 ? 8.781 -5.474 0.880 1.00 93.38 253 THR A C 1
ATOM 2121 O O . THR A 1 253 ? 7.869 -6.055 0.296 1.00 93.38 253 THR A O 1
ATOM 2124 N N . ALA A 1 254 ? 8.707 -4.178 1.189 1.00 94.88 254 ALA A N 1
ATOM 2125 C CA . ALA A 1 254 ? 7.578 -3.321 0.838 1.00 94.88 254 ALA A CA 1
ATOM 2126 C C . ALA A 1 254 ? 7.362 -3.254 -0.678 1.00 94.88 254 ALA A C 1
ATOM 2128 O O . ALA A 1 254 ? 6.230 -3.344 -1.147 1.00 94.88 254 ALA A O 1
ATOM 2129 N N . LEU A 1 255 ? 8.446 -3.158 -1.447 1.00 95.12 255 LEU A N 1
ATOM 2130 C CA . LEU A 1 255 ? 8.402 -3.124 -2.901 1.00 95.12 255 LEU A CA 1
ATOM 2131 C C . LEU A 1 255 ? 7.901 -4.443 -3.498 1.00 95.12 255 LEU A C 1
ATOM 2133 O O . LEU A 1 255 ? 7.018 -4.432 -4.352 1.00 95.12 255 LEU A O 1
ATOM 2137 N N . LYS A 1 256 ? 8.388 -5.590 -3.010 1.00 93.62 256 LYS A N 1
ATOM 2138 C CA . LYS A 1 256 ? 7.865 -6.910 -3.398 1.00 93.62 256 LYS A CA 1
ATOM 2139 C C . LYS A 1 256 ? 6.378 -7.031 -3.073 1.00 93.62 256 LYS A C 1
ATOM 2141 O O . LYS A 1 256 ? 5.610 -7.502 -3.903 1.00 93.62 256 LYS A O 1
ATOM 2146 N N . MET A 1 257 ? 5.952 -6.553 -1.904 1.00 94.94 257 MET A N 1
ATOM 2147 C CA . MET A 1 257 ? 4.535 -6.529 -1.525 1.00 94.94 257 MET A CA 1
ATOM 2148 C C . MET A 1 257 ? 3.694 -5.658 -2.462 1.00 94.94 257 MET A C 1
ATOM 2150 O O . MET A 1 257 ? 2.616 -6.090 -2.871 1.00 94.94 257 MET A O 1
ATOM 2154 N N . LEU A 1 258 ? 4.205 -4.488 -2.861 1.00 95.38 258 LEU A N 1
ATOM 2155 C CA . LEU A 1 258 ? 3.559 -3.628 -3.850 1.00 95.38 258 LEU A CA 1
ATOM 2156 C C . LEU A 1 258 ? 3.348 -4.381 -5.166 1.00 95.38 258 LEU A C 1
ATOM 2158 O O . LEU A 1 258 ? 2.206 -4.547 -5.596 1.00 95.38 258 LEU A O 1
ATOM 2162 N N . TRP A 1 259 ? 4.418 -4.927 -5.745 1.00 95.00 259 TRP A N 1
ATOM 2163 C CA . TRP A 1 259 ? 4.360 -5.660 -7.013 1.00 95.00 259 TRP A CA 1
ATOM 2164 C C . TRP A 1 259 ? 3.506 -6.928 -6.963 1.00 95.00 259 TRP A C 1
ATOM 2166 O O . TRP A 1 259 ? 2.906 -7.312 -7.966 1.00 95.00 259 TRP A O 1
ATOM 2176 N N . ARG A 1 260 ? 3.396 -7.568 -5.796 1.00 94.50 260 ARG A N 1
ATOM 2177 C CA . ARG A 1 260 ? 2.491 -8.706 -5.587 1.00 94.50 260 ARG A CA 1
ATOM 2178 C C . ARG A 1 260 ? 1.014 -8.316 -5.610 1.00 94.50 260 ARG A C 1
ATOM 2180 O O . ARG A 1 260 ? 0.164 -9.165 -5.866 1.00 94.50 260 ARG A O 1
ATOM 2187 N N . SER A 1 261 ? 0.707 -7.055 -5.322 1.00 94.75 261 SER A N 1
ATOM 2188 C CA . SER A 1 261 ? -0.661 -6.573 -5.120 1.00 94.75 261 SER A CA 1
ATOM 2189 C C . SER A 1 261 ? -1.281 -5.861 -6.327 1.00 94.75 261 SER A C 1
ATOM 2191 O O . SER A 1 261 ? -2.505 -5.755 -6.381 1.00 94.75 261 SER A O 1
ATOM 2193 N N . ILE A 1 262 ? -0.473 -5.410 -7.291 1.00 94.94 262 ILE A N 1
ATOM 2194 C CA . ILE A 1 262 ? -0.920 -4.649 -8.471 1.00 94.94 262 ILE A CA 1
ATOM 2195 C C . ILE A 1 262 ? -0.868 -5.501 -9.738 1.00 94.94 262 ILE A C 1
ATOM 2197 O O . ILE A 1 262 ? -0.038 -6.399 -9.846 1.00 94.94 262 ILE A O 1
ATOM 2201 N N . SER A 1 263 ? -1.742 -5.237 -10.707 1.00 95.00 263 SER A N 1
ATOM 2202 C CA . SER A 1 263 ? -1.808 -5.990 -11.971 1.00 95.00 263 SER A CA 1
ATOM 2203 C C . SER A 1 263 ? -0.741 -5.593 -12.995 1.00 95.00 263 SER A C 1
ATOM 2205 O O . SER A 1 263 ? -0.604 -6.262 -14.020 1.00 95.00 263 SER A O 1
ATOM 2207 N N . ASP A 1 264 ? -0.004 -4.515 -12.736 1.00 93.38 264 ASP A N 1
ATOM 2208 C CA . ASP A 1 264 ? 1.017 -3.972 -13.622 1.00 93.38 264 ASP A CA 1
ATOM 2209 C C . ASP A 1 264 ? 2.141 -4.967 -13.924 1.00 93.38 264 ASP A C 1
ATOM 2211 O O . ASP A 1 264 ? 2.600 -5.721 -13.062 1.00 93.38 264 ASP A O 1
ATOM 2215 N N . ALA A 1 265 ? 2.623 -4.935 -15.169 1.00 92.25 265 ALA A N 1
ATOM 2216 C CA . ALA A 1 265 ? 3.833 -5.644 -15.569 1.00 92.25 265 ALA A CA 1
ATOM 2217 C C . ALA A 1 265 ? 5.032 -5.163 -14.741 1.00 92.25 265 ALA A C 1
ATOM 2219 O O . ALA A 1 265 ? 5.108 -3.986 -14.386 1.00 92.25 265 ALA A O 1
ATOM 2220 N N . PHE A 1 266 ? 6.003 -6.036 -14.474 1.00 91.75 266 PHE A N 1
ATOM 2221 C CA . PHE A 1 266 ? 7.244 -5.594 -13.842 1.00 91.75 266 PHE A CA 1
ATOM 2222 C C . PHE A 1 266 ? 7.957 -4.541 -14.701 1.00 91.75 266 PHE A C 1
ATOM 2224 O O . PHE A 1 266 ? 7.771 -4.469 -15.920 1.00 91.75 266 PHE A O 1
ATOM 2231 N N . ILE A 1 267 ? 8.722 -3.676 -14.041 1.00 90.56 267 ILE A N 1
ATOM 2232 C CA . ILE A 1 267 ? 9.535 -2.651 -14.697 1.00 90.56 267 ILE A CA 1
ATOM 2233 C C . ILE A 1 267 ? 10.838 -3.295 -15.132 1.00 90.56 267 ILE A C 1
ATOM 2235 O O . ILE A 1 267 ? 11.505 -3.915 -14.311 1.00 90.56 267 ILE A O 1
ATOM 2239 N N . THR A 1 268 ? 11.205 -3.138 -16.401 1.00 89.38 268 THR A N 1
ATOM 2240 C CA . THR A 1 268 ? 12.502 -3.621 -16.887 1.00 89.38 268 THR A CA 1
ATOM 2241 C C . THR A 1 268 ? 13.610 -2.624 -16.574 1.00 89.38 268 THR A C 1
ATOM 2243 O O . THR A 1 268 ? 13.365 -1.427 -16.403 1.00 89.38 268 THR A O 1
ATOM 2246 N N . SER A 1 269 ? 14.854 -3.101 -16.555 1.00 87.38 269 SER A N 1
ATOM 2247 C CA . SER A 1 269 ? 16.027 -2.238 -16.389 1.00 87.38 269 SER A CA 1
ATOM 2248 C C . SER A 1 269 ? 16.083 -1.163 -17.472 1.00 87.38 269 SER A C 1
ATOM 2250 O O . SER A 1 269 ? 16.246 0.009 -17.152 1.00 87.38 269 SER A O 1
ATOM 2252 N N . ASP A 1 270 ? 15.837 -1.531 -18.734 1.00 86.12 270 ASP A N 1
ATOM 2253 C CA . ASP A 1 270 ? 15.787 -0.578 -19.848 1.00 86.12 270 ASP A CA 1
ATOM 2254 C C . ASP A 1 270 ? 14.670 0.453 -19.668 1.00 86.12 270 ASP A C 1
ATOM 2256 O O . ASP A 1 270 ? 14.849 1.632 -19.966 1.00 86.12 270 ASP A O 1
ATOM 2260 N N . GLU A 1 271 ? 13.499 0.033 -19.184 1.00 86.62 271 GLU A N 1
ATOM 2261 C CA . GLU A 1 271 ? 12.394 0.946 -18.903 1.00 86.62 271 GLU A CA 1
ATOM 2262 C C . GLU A 1 271 ? 12.758 1.945 -17.804 1.00 86.62 271 GLU A C 1
ATOM 2264 O O . GLU A 1 271 ? 12.507 3.143 -17.965 1.00 86.62 271 GLU A O 1
ATOM 2269 N N . MET A 1 272 ? 13.355 1.465 -16.714 1.00 87.38 272 MET A N 1
ATOM 2270 C CA . MET A 1 272 ? 13.805 2.307 -15.615 1.00 87.38 272 MET A CA 1
ATOM 2271 C C . MET A 1 272 ? 14.902 3.274 -16.076 1.00 87.38 272 MET A C 1
ATOM 2273 O O . MET A 1 272 ? 14.733 4.480 -15.915 1.00 87.38 272 MET A O 1
ATOM 2277 N N . ILE A 1 273 ? 15.964 2.778 -16.720 1.00 84.06 273 ILE A N 1
ATOM 2278 C CA . ILE A 1 273 ? 17.088 3.588 -17.215 1.00 84.06 273 ILE A CA 1
ATOM 2279 C C . ILE A 1 273 ? 16.587 4.655 -18.183 1.00 84.06 273 ILE A C 1
ATOM 2281 O O . ILE A 1 273 ? 16.805 5.836 -17.945 1.00 84.06 273 ILE A O 1
ATOM 2285 N N . ASN A 1 274 ? 15.852 4.280 -19.233 1.00 83.94 274 ASN A N 1
ATOM 2286 C CA . ASN A 1 274 ? 15.381 5.240 -20.237 1.00 83.94 274 ASN A CA 1
ATOM 2287 C C . ASN A 1 274 ? 14.417 6.285 -19.667 1.00 83.94 274 ASN A C 1
ATOM 2289 O O . ASN A 1 274 ? 14.284 7.372 -20.234 1.00 83.94 274 ASN A O 1
ATOM 2293 N N . SER A 1 275 ? 13.706 5.948 -18.589 1.00 83.81 275 SER A N 1
ATOM 2294 C CA . SER A 1 275 ? 12.818 6.896 -17.924 1.00 83.81 275 SER A CA 1
ATOM 2295 C C . SER A 1 275 ? 13.620 7.846 -17.049 1.00 83.81 275 SER A C 1
ATOM 2297 O O . SER A 1 275 ? 13.472 9.047 -17.206 1.00 83.81 275 SER A O 1
ATOM 2299 N N . LEU A 1 276 ? 14.508 7.339 -16.191 1.00 80.31 276 LEU A N 1
ATOM 2300 C CA . LEU A 1 276 ? 15.295 8.149 -15.256 1.00 80.31 276 LEU A CA 1
ATOM 2301 C C . LEU A 1 276 ? 16.379 8.989 -15.950 1.00 80.31 276 LEU A C 1
ATOM 2303 O O . LEU A 1 276 ? 16.620 10.124 -15.547 1.00 80.31 276 LEU A O 1
ATOM 2307 N N . TRP A 1 277 ? 16.978 8.482 -17.031 1.00 77.75 277 TRP A N 1
ATOM 2308 C CA . TRP A 1 277 ? 18.023 9.167 -17.805 1.00 77.75 277 TRP A CA 1
ATOM 2309 C C . TRP A 1 277 ? 17.567 10.523 -18.349 1.00 77.75 277 TRP A C 1
ATOM 2311 O O . TRP A 1 277 ? 18.333 11.479 -18.411 1.00 77.75 277 TRP A O 1
ATOM 2321 N N . LYS A 1 278 ? 16.285 10.647 -18.704 1.00 72.81 278 LYS A N 1
ATOM 2322 C CA . LYS A 1 278 ? 15.713 11.914 -19.186 1.00 72.81 278 LYS A CA 1
ATOM 2323 C C . LYS A 1 278 ? 15.708 13.004 -18.112 1.00 72.81 278 LYS A C 1
ATOM 2325 O O . LYS A 1 278 ? 15.641 14.181 -18.449 1.00 72.81 278 LYS A O 1
ATOM 2330 N N . PHE A 1 279 ? 15.816 12.618 -16.842 1.00 67.69 279 PHE A N 1
ATOM 2331 C CA . PHE A 1 279 ? 15.803 13.516 -15.688 1.00 67.69 279 PHE A CA 1
ATOM 2332 C C . PHE A 1 279 ? 17.195 13.735 -15.087 1.00 67.69 279 PHE A C 1
ATOM 2334 O O . PHE A 1 279 ? 17.370 14.622 -14.252 1.00 67.69 279 PHE A O 1
ATOM 2341 N N . SER A 1 280 ? 18.215 13.002 -15.541 1.00 64.25 280 SER A N 1
ATOM 2342 C CA . SER A 1 280 ? 19.601 13.235 -15.143 1.00 64.25 280 SER A CA 1
ATOM 2343 C C . SER A 1 280 ? 20.222 14.363 -15.969 1.00 64.25 280 SER A C 1
ATOM 2345 O O . SER A 1 280 ? 21.161 14.159 -16.733 1.00 64.25 280 SER A O 1
ATOM 2347 N N . SER A 1 281 ? 19.730 15.592 -15.808 1.00 55.62 281 SER A N 1
ATOM 2348 C CA . SER A 1 281 ? 20.433 16.778 -16.327 1.00 55.62 281 SER A CA 1
ATOM 2349 C C . SER A 1 281 ? 21.751 17.044 -15.581 1.00 55.62 281 SER A C 1
ATOM 2351 O O . SER A 1 281 ? 22.512 17.927 -15.965 1.00 55.62 281 SER A O 1
ATOM 2353 N N . ASN A 1 282 ? 22.026 16.287 -14.512 1.00 56.28 282 ASN A N 1
ATOM 2354 C CA . ASN A 1 282 ? 23.240 16.377 -13.720 1.00 56.28 282 ASN A CA 1
ATOM 2355 C C . ASN A 1 282 ? 24.156 15.160 -13.995 1.00 56.28 282 ASN A C 1
ATOM 2357 O O . ASN A 1 282 ? 23.863 14.063 -13.515 1.00 56.28 282 ASN A O 1
ATOM 2361 N N . PRO A 1 283 ? 25.275 15.331 -14.728 1.00 49.84 283 PRO A N 1
ATOM 2362 C CA . PRO A 1 283 ? 26.189 14.238 -15.075 1.00 49.84 283 PRO A CA 1
ATOM 2363 C C . PRO A 1 283 ? 26.820 13.546 -13.855 1.00 49.84 283 PRO A C 1
ATOM 2365 O O . PRO A 1 283 ? 27.273 12.410 -13.956 1.00 49.84 283 PRO A O 1
ATOM 2368 N N . SER A 1 284 ? 26.819 14.198 -12.686 1.00 53.75 284 SER A N 1
ATOM 2369 C CA . SER A 1 284 ? 27.313 13.611 -11.433 1.00 53.75 284 SER A CA 1
ATOM 2370 C C . SER A 1 284 ? 26.421 12.496 -10.872 1.00 53.75 284 SER A C 1
ATOM 2372 O O . SER A 1 284 ? 26.917 11.653 -10.132 1.00 53.75 284 SER A O 1
ATOM 2374 N N . PHE A 1 285 ? 25.144 12.446 -11.263 1.00 55.31 285 PHE A N 1
ATOM 2375 C CA . PHE A 1 285 ? 24.211 11.391 -10.859 1.00 55.31 285 PHE A CA 1
ATOM 2376 C C . PHE A 1 285 ? 24.518 10.061 -11.587 1.00 55.31 285 PHE A C 1
ATOM 2378 O O . PHE A 1 285 ? 24.336 8.987 -11.039 1.00 55.31 285 PHE A O 1
ATOM 2385 N N . MET A 1 286 ? 25.077 10.109 -12.805 1.00 51.66 286 MET A N 1
ATOM 2386 C CA . MET A 1 286 ? 25.037 8.979 -13.751 1.00 51.66 286 MET A CA 1
ATOM 2387 C C . MET A 1 286 ? 26.320 8.146 -13.891 1.00 51.66 286 MET A C 1
ATOM 2389 O O . MET A 1 286 ? 26.297 7.113 -14.560 1.00 51.66 286 MET A O 1
ATOM 2393 N N . ASN A 1 287 ? 27.437 8.515 -13.260 1.00 51.12 287 ASN A N 1
ATOM 2394 C CA . ASN A 1 287 ? 28.727 7.855 -13.532 1.00 51.12 287 ASN A CA 1
ATOM 2395 C C . ASN A 1 287 ? 28.882 6.426 -12.950 1.00 51.12 287 ASN A C 1
ATOM 2397 O O . ASN A 1 287 ? 29.933 5.814 -13.119 1.00 51.12 287 ASN A O 1
ATOM 2401 N N . GLY A 1 288 ? 27.845 5.857 -12.321 1.00 56.34 288 GLY A N 1
ATOM 2402 C CA . GLY A 1 288 ? 27.827 4.456 -11.863 1.00 56.34 288 GLY A CA 1
ATOM 2403 C C . GLY A 1 288 ? 26.439 3.806 -11.759 1.00 56.34 288 GLY A C 1
ATOM 2404 O O . GLY A 1 288 ? 26.333 2.647 -11.359 1.00 56.34 288 GLY A O 1
ATOM 2405 N N . GLU A 1 289 ? 25.372 4.520 -12.120 1.00 67.06 289 GLU A N 1
ATOM 2406 C CA . GLU A 1 289 ? 23.991 4.113 -11.835 1.00 67.06 289 GLU A CA 1
ATOM 2407 C C . GLU A 1 289 ? 23.373 3.082 -12.792 1.00 67.06 289 GLU A C 1
ATOM 2409 O O . GLU A 1 289 ? 22.623 2.246 -12.297 1.00 67.06 289 GLU A O 1
ATOM 2414 N N . PRO A 1 290 ? 23.653 3.025 -14.111 1.00 67.56 290 PRO A N 1
ATOM 2415 C CA . PRO A 1 290 ? 22.936 2.094 -14.991 1.00 67.56 290 PRO A CA 1
ATOM 2416 C C . PRO A 1 290 ? 23.143 0.618 -14.627 1.00 67.56 290 PRO A C 1
ATOM 2418 O O . PRO A 1 290 ? 22.186 -0.151 -14.573 1.00 67.56 290 PRO A O 1
ATOM 2421 N N . LEU A 1 291 ? 24.380 0.221 -14.305 1.00 69.56 291 LEU A N 1
ATOM 2422 C CA . LEU A 1 291 ? 24.681 -1.145 -13.864 1.00 69.56 291 LEU A CA 1
ATOM 2423 C C . LEU A 1 291 ? 24.051 -1.444 -12.495 1.00 69.56 291 LEU A C 1
ATOM 2425 O O . LEU A 1 291 ? 23.560 -2.547 -12.261 1.00 69.56 291 LEU A O 1
ATOM 2429 N N . MET A 1 292 ? 24.030 -0.450 -11.606 1.00 75.50 292 MET A N 1
ATOM 2430 C CA . MET A 1 292 ? 23.378 -0.544 -10.304 1.00 75.50 292 MET A CA 1
ATOM 2431 C C . MET A 1 292 ? 21.862 -0.710 -10.458 1.00 75.50 292 MET A C 1
ATOM 2433 O O . MET A 1 292 ? 21.304 -1.638 -9.885 1.00 75.50 292 MET A O 1
ATOM 2437 N N . ILE A 1 293 ? 21.214 0.097 -11.301 1.00 76.94 293 ILE A N 1
ATOM 2438 C CA . ILE A 1 293 ? 19.793 -0.010 -11.648 1.00 76.94 293 ILE A CA 1
ATOM 2439 C C . ILE A 1 293 ? 19.489 -1.395 -12.227 1.00 76.94 293 ILE A C 1
ATOM 2441 O O . ILE A 1 293 ? 18.557 -2.050 -11.766 1.00 76.94 293 ILE A O 1
ATOM 2445 N N . 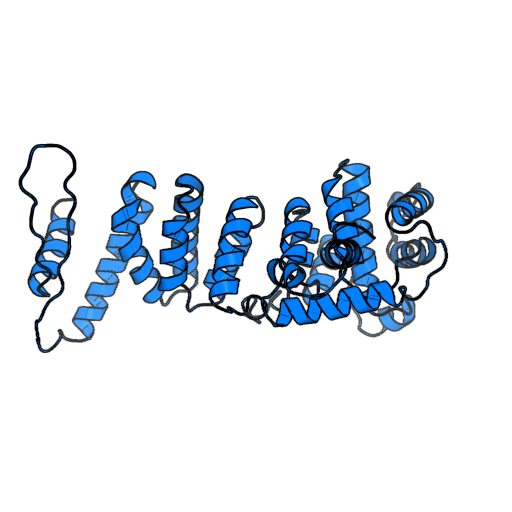CYS A 1 294 ? 20.300 -1.886 -13.170 1.00 76.19 294 CYS A N 1
ATOM 2446 C CA . CYS A 1 294 ? 20.150 -3.238 -13.712 1.00 76.19 294 CYS A CA 1
ATOM 2447 C C . CYS A 1 294 ? 20.198 -4.309 -12.614 1.00 76.19 294 CYS A C 1
ATOM 2449 O O . CYS A 1 294 ? 19.323 -5.172 -12.550 1.00 76.19 294 CYS A O 1
ATOM 2451 N N . ASN A 1 295 ? 21.190 -4.238 -11.724 1.00 79.62 295 ASN A N 1
ATOM 2452 C CA . ASN A 1 295 ? 21.328 -5.185 -10.618 1.00 79.62 295 ASN A CA 1
ATOM 2453 C C . ASN A 1 295 ? 20.157 -5.100 -9.634 1.00 79.62 295 ASN A C 1
ATOM 2455 O O . ASN A 1 295 ? 19.716 -6.121 -9.113 1.00 79.62 295 ASN A O 1
ATOM 2459 N N . MET A 1 296 ? 19.639 -3.898 -9.392 1.00 79.12 296 MET A N 1
ATOM 2460 C CA . MET A 1 296 ? 18.530 -3.661 -8.479 1.00 79.12 296 MET A CA 1
ATOM 2461 C C . MET A 1 296 ? 17.190 -4.155 -9.026 1.00 79.12 296 MET A C 1
ATOM 2463 O O . MET A 1 296 ? 16.425 -4.773 -8.289 1.00 79.12 296 MET A O 1
ATOM 2467 N N . VAL A 1 297 ? 16.895 -3.912 -10.306 1.00 79.88 297 VAL A N 1
ATOM 2468 C CA . VAL A 1 297 ? 15.644 -4.363 -10.937 1.00 79.88 297 VAL A CA 1
ATOM 2469 C C . VAL A 1 297 ? 15.561 -5.892 -10.945 1.00 79.88 297 VAL A C 1
ATOM 2471 O O . VAL A 1 297 ? 14.515 -6.448 -10.602 1.00 79.88 297 VAL A O 1
ATOM 2474 N N . ASN A 1 298 ? 16.693 -6.568 -11.174 1.00 83.56 298 ASN A N 1
ATOM 2475 C CA . ASN A 1 298 ? 16.799 -8.028 -11.099 1.00 83.56 298 ASN A CA 1
ATOM 2476 C C . ASN A 1 298 ? 16.427 -8.612 -9.716 1.00 83.56 298 ASN A C 1
ATOM 2478 O O . ASN A 1 298 ? 16.136 -9.803 -9.617 1.00 83.56 298 ASN A O 1
ATOM 2482 N N . LEU A 1 299 ? 16.406 -7.807 -8.641 1.00 81.19 299 LEU A N 1
ATOM 2483 C CA . LEU A 1 299 ? 15.970 -8.245 -7.302 1.00 81.19 299 LEU A CA 1
ATOM 2484 C C . LEU A 1 299 ? 14.448 -8.407 -7.180 1.00 81.19 299 LEU A C 1
ATOM 2486 O O . LEU A 1 299 ? 13.968 -9.047 -6.234 1.00 81.19 299 LEU A O 1
ATOM 2490 N N . ILE A 1 300 ? 13.699 -7.774 -8.081 1.00 80.94 300 ILE A N 1
ATOM 2491 C CA . ILE A 1 300 ? 12.235 -7.765 -8.107 1.00 80.94 300 ILE A CA 1
ATOM 2492 C C . ILE A 1 300 ? 11.737 -8.747 -9.162 1.00 80.94 300 ILE A C 1
ATOM 2494 O O . ILE A 1 300 ? 10.854 -9.551 -8.871 1.00 80.94 300 ILE A O 1
ATOM 2498 N N . ASP A 1 301 ? 12.325 -8.692 -10.355 1.00 80.06 301 ASP A N 1
ATOM 2499 C CA . ASP A 1 301 ? 12.074 -9.632 -11.437 1.00 80.06 301 ASP A CA 1
ATOM 2500 C C . ASP A 1 301 ? 13.373 -9.879 -12.211 1.00 80.06 301 ASP A C 1
ATOM 2502 O O . ASP A 1 301 ? 13.919 -8.938 -12.785 1.00 80.06 301 ASP A O 1
ATOM 2506 N N . PRO A 1 302 ? 13.886 -11.120 -12.255 1.00 72.69 302 PRO A N 1
ATOM 2507 C CA . PRO A 1 302 ? 15.078 -11.434 -13.031 1.00 72.69 302 PRO A CA 1
ATOM 2508 C C . PRO A 1 302 ? 14.830 -11.412 -14.547 1.00 72.69 302 PRO A C 1
ATOM 2510 O O . PRO A 1 302 ? 15.777 -11.593 -15.316 1.00 72.69 302 PRO A O 1
ATOM 2513 N N . THR A 1 303 ? 13.583 -11.261 -15.017 1.00 72.19 303 THR A N 1
ATOM 2514 C CA . THR A 1 303 ? 13.325 -11.226 -16.458 1.00 72.19 303 THR A CA 1
ATOM 2515 C C . THR A 1 303 ? 13.690 -9.879 -17.081 1.00 72.19 303 THR A C 1
ATOM 2517 O O . THR A 1 303 ? 13.294 -8.810 -16.631 1.00 72.19 303 THR A O 1
ATOM 2520 N N . THR A 1 304 ? 14.434 -9.930 -18.185 1.00 65.25 304 THR A N 1
ATOM 2521 C CA . THR A 1 304 ? 14.895 -8.735 -18.913 1.00 65.25 304 THR A CA 1
ATOM 2522 C C . THR A 1 304 ? 13.840 -8.139 -19.847 1.00 65.25 304 THR A C 1
ATOM 2524 O O . THR A 1 304 ? 14.032 -7.055 -20.389 1.00 65.25 304 THR A O 1
ATOM 2527 N N . VAL A 1 305 ? 12.721 -8.837 -20.060 1.00 75.56 305 VAL A N 1
ATOM 2528 C CA . VAL A 1 305 ? 11.712 -8.483 -21.066 1.00 75.56 305 VAL A CA 1
ATOM 2529 C C . VAL A 1 305 ? 10.416 -8.117 -20.369 1.00 75.56 305 VAL A C 1
ATOM 2531 O O . VAL A 1 305 ? 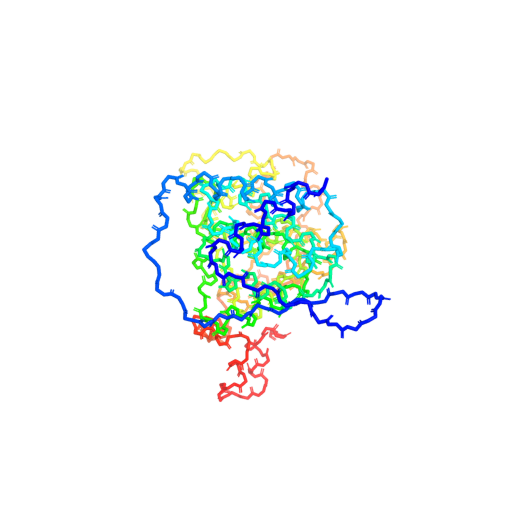9.922 -8.906 -19.571 1.00 75.56 305 VAL A O 1
ATOM 2534 N N . SER A 1 306 ? 9.837 -6.967 -20.724 1.00 80.19 306 SER A N 1
ATOM 2535 C CA . SER A 1 306 ? 8.529 -6.554 -20.214 1.00 80.19 306 SER A CA 1
ATOM 2536 C C . SER A 1 306 ? 7.461 -7.505 -20.740 1.00 80.19 306 SER A C 1
ATOM 2538 O O . SER A 1 306 ? 7.335 -7.703 -21.951 1.00 80.19 306 SER A O 1
ATOM 2540 N N . ARG A 1 307 ? 6.706 -8.126 -19.833 1.00 85.56 307 ARG A N 1
ATOM 2541 C CA . ARG A 1 307 ? 5.631 -9.062 -20.180 1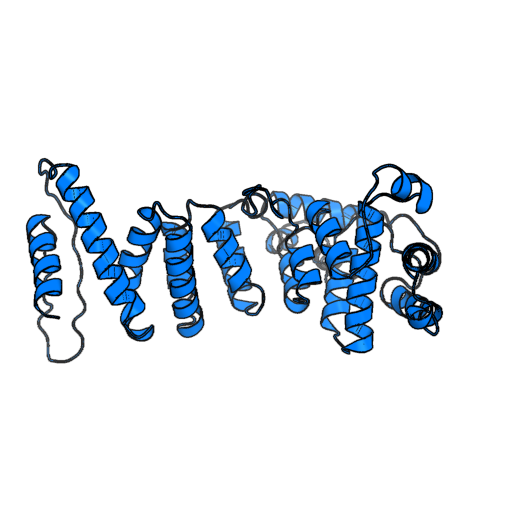.00 85.56 307 ARG A CA 1
ATOM 2542 C C . ARG A 1 307 ? 4.406 -8.756 -19.333 1.00 85.56 307 ARG A C 1
ATOM 2544 O O . ARG A 1 307 ? 4.559 -8.385 -18.165 1.00 85.56 307 ARG A O 1
ATOM 2551 N N . PRO A 1 308 ? 3.196 -8.967 -19.870 1.00 88.94 308 PRO A N 1
ATOM 2552 C CA . PRO A 1 308 ? 2.006 -9.027 -19.043 1.00 88.94 308 PRO A CA 1
ATOM 2553 C C . PRO A 1 308 ? 2.203 -10.014 -17.889 1.00 88.94 308 PRO A C 1
ATOM 2555 O O . PRO A 1 308 ? 2.867 -11.046 -18.037 1.00 88.94 308 PRO A O 1
ATOM 2558 N N . ARG A 1 309 ? 1.610 -9.705 -16.736 1.00 92.19 309 ARG A N 1
ATOM 2559 C CA . ARG A 1 309 ? 1.604 -10.622 -15.595 1.00 92.19 309 ARG A CA 1
ATOM 2560 C C . ARG A 1 309 ? 0.914 -11.928 -15.982 1.00 92.19 309 ARG A C 1
ATOM 2562 O O . ARG A 1 309 ? -0.043 -11.933 -16.754 1.00 92.19 309 ARG A O 1
ATOM 2569 N N . LEU A 1 310 ? 1.379 -13.030 -15.399 1.00 93.81 310 LEU A N 1
ATOM 2570 C CA . LEU A 1 310 ? 0.729 -14.329 -15.555 1.00 93.81 310 LEU A CA 1
ATOM 2571 C C . LEU A 1 310 ? -0.743 -14.243 -15.132 1.00 93.81 310 LEU A C 1
ATOM 2573 O O . LEU A 1 310 ? -1.079 -13.531 -14.183 1.00 93.81 310 LEU A O 1
ATOM 2577 N N . LEU A 1 311 ? -1.608 -15.028 -15.780 1.00 96.56 311 LEU A N 1
ATOM 2578 C CA . LEU A 1 311 ? -3.038 -15.074 -15.454 1.00 96.56 311 LEU A CA 1
ATOM 2579 C C . LEU A 1 311 ? -3.276 -15.347 -13.960 1.00 96.56 311 LEU A C 1
ATOM 2581 O O . LEU A 1 311 ? -4.106 -14.690 -13.343 1.00 96.56 311 LEU A O 1
ATOM 2585 N N . GLN A 1 312 ? -2.486 -16.243 -13.360 1.00 96.19 312 GLN A N 1
ATOM 2586 C CA . GLN A 1 312 ? -2.534 -16.539 -11.926 1.00 96.19 312 GLN A CA 1
ATOM 2587 C C . GLN A 1 312 ? -2.365 -15.280 -11.057 1.00 96.19 312 GLN A C 1
ATOM 2589 O O . GLN A 1 312 ? -3.080 -15.106 -10.070 1.00 96.19 312 GLN A O 1
ATOM 2594 N N . HIS A 1 313 ? -1.461 -14.377 -11.442 1.00 95.94 313 HIS A N 1
ATOM 2595 C CA . HIS A 1 313 ? -1.231 -13.122 -10.730 1.00 95.94 313 HIS A CA 1
ATOM 2596 C C . HIS A 1 313 ? -2.402 -12.153 -10.889 1.00 95.94 313 HIS A C 1
ATOM 2598 O O . HIS A 1 313 ? -2.846 -11.560 -9.909 1.00 95.94 313 HIS A O 1
ATOM 2604 N N . LEU A 1 314 ? -2.947 -12.033 -12.102 1.00 97.00 314 LEU A N 1
ATOM 2605 C CA . LEU A 1 314 ? -4.138 -11.216 -12.353 1.00 97.00 314 LEU A CA 1
ATOM 2606 C C . LEU A 1 314 ? -5.340 -11.723 -11.538 1.00 97.00 314 LEU A C 1
ATOM 2608 O O . LEU A 1 314 ? -6.053 -10.927 -10.925 1.00 97.00 314 LEU A O 1
ATOM 2612 N N . CYS A 1 315 ? -5.514 -13.046 -11.446 1.00 97.25 315 CYS A N 1
ATOM 2613 C CA . CYS A 1 315 ? -6.511 -13.668 -10.576 1.00 97.25 315 CYS A CA 1
ATOM 2614 C C . CYS A 1 315 ? -6.266 -13.336 -9.098 1.00 97.25 315 CYS A C 1
ATOM 2616 O O . CYS A 1 315 ? -7.215 -12.975 -8.404 1.00 97.25 315 CYS A O 1
ATOM 2618 N N . ARG A 1 316 ? -5.015 -13.396 -8.615 1.00 96.88 316 ARG A N 1
ATOM 2619 C CA . ARG A 1 316 ? -4.667 -12.973 -7.246 1.00 96.88 316 ARG A CA 1
ATOM 2620 C C . ARG A 1 316 ? -5.095 -11.533 -6.982 1.00 96.88 316 ARG A C 1
ATOM 2622 O O . ARG A 1 316 ? -5.793 -11.297 -5.998 1.00 96.88 316 ARG A O 1
ATOM 2629 N N . CYS A 1 317 ? -4.713 -10.591 -7.844 1.00 96.38 317 CYS A N 1
ATOM 2630 C CA . CYS A 1 317 ? -5.086 -9.183 -7.697 1.00 96.38 317 CYS A CA 1
ATOM 2631 C C . CYS A 1 317 ? -6.609 -9.007 -7.657 1.00 96.38 317 CYS A C 1
ATOM 2633 O O . CYS A 1 317 ? -7.119 -8.347 -6.754 1.00 96.38 317 CYS A O 1
ATOM 2635 N N . SER A 1 318 ? -7.337 -9.667 -8.563 1.00 96.69 318 SER A N 1
ATOM 2636 C CA . SER A 1 318 ? -8.800 -9.592 -8.624 1.00 96.69 318 SER A CA 1
ATOM 2637 C C . SER A 1 318 ? -9.479 -10.160 -7.369 1.00 96.69 318 SER A C 1
ATOM 2639 O O . SER A 1 318 ? -10.339 -9.502 -6.784 1.00 96.69 318 SER A O 1
ATOM 2641 N N . ILE A 1 319 ? -9.059 -11.339 -6.892 1.00 97.06 319 ILE A N 1
ATOM 2642 C CA . ILE A 1 319 ? -9.593 -11.948 -5.660 1.00 97.06 319 ILE A CA 1
ATOM 2643 C C . ILE A 1 319 ? -9.342 -11.031 -4.463 1.00 97.06 319 ILE A C 1
ATOM 2645 O O . ILE A 1 319 ? -10.258 -10.760 -3.686 1.00 97.06 319 ILE A O 1
ATOM 2649 N N . ARG A 1 320 ? -8.108 -10.532 -4.316 1.00 96.69 320 ARG A N 1
ATOM 2650 C CA . ARG A 1 320 ? -7.751 -9.630 -3.216 1.00 96.69 320 ARG A CA 1
ATOM 2651 C C . ARG A 1 320 ? -8.570 -8.351 -3.250 1.00 96.69 320 ARG A C 1
ATOM 2653 O O . ARG A 1 320 ? -9.089 -7.972 -2.208 1.00 96.69 320 ARG A O 1
ATOM 2660 N N . GLN A 1 321 ? -8.716 -7.733 -4.420 1.00 93.75 321 GLN A N 1
ATOM 2661 C CA . GLN A 1 321 ? -9.533 -6.535 -4.592 1.00 93.75 321 GLN A CA 1
ATOM 2662 C C . GLN A 1 321 ? -10.966 -6.776 -4.105 1.00 93.75 321 GLN A C 1
ATOM 2664 O O . GLN A 1 321 ? -11.464 -6.035 -3.264 1.00 93.75 321 GLN A O 1
ATOM 2669 N N . ARG A 1 322 ? -11.601 -7.874 -4.534 1.00 95.25 322 ARG A N 1
ATOM 2670 C CA . ARG A 1 322 ? -12.959 -8.216 -4.084 1.00 95.25 322 ARG A CA 1
ATOM 2671 C C . ARG A 1 322 ? -13.036 -8.471 -2.583 1.00 95.25 322 ARG A C 1
ATOM 2673 O O . ARG A 1 322 ? -13.992 -8.044 -1.942 1.00 95.25 322 ARG A O 1
ATOM 2680 N N . LEU A 1 323 ? -12.051 -9.147 -1.996 1.00 94.31 323 LEU A N 1
ATOM 2681 C CA . LEU A 1 323 ? -12.016 -9.355 -0.548 1.00 94.31 323 LEU A CA 1
ATOM 2682 C C . LEU A 1 323 ? -11.817 -8.034 0.211 1.00 94.31 323 LEU A C 1
ATOM 2684 O O . LEU A 1 323 ? -12.455 -7.838 1.243 1.00 94.31 323 LEU A O 1
ATOM 2688 N N . ALA A 1 324 ? -10.982 -7.122 -0.286 1.00 90.81 324 ALA A N 1
ATOM 2689 C CA . ALA A 1 324 ? -10.754 -5.815 0.326 1.00 90.81 324 ALA A CA 1
ATOM 2690 C C . ALA A 1 324 ? -12.003 -4.927 0.285 1.00 90.81 324 ALA A C 1
ATOM 2692 O O . ALA A 1 324 ? -12.393 -4.389 1.319 1.00 90.81 324 ALA A O 1
ATOM 2693 N N . GLU A 1 325 ? -12.670 -4.848 -0.873 1.00 87.81 325 GLU A N 1
ATOM 2694 C CA . GLU A 1 325 ? -13.938 -4.123 -1.068 1.00 87.81 325 GLU A CA 1
ATOM 2695 C C . GLU A 1 325 ? -15.030 -4.602 -0.093 1.00 87.81 325 GLU A C 1
ATOM 2697 O O . GLU A 1 325 ? -15.900 -3.837 0.311 1.00 87.81 325 GLU A O 1
ATOM 2702 N N . ASN A 1 326 ? -14.961 -5.868 0.334 1.00 90.12 326 ASN A N 1
ATOM 2703 C CA . ASN A 1 326 ? -15.894 -6.474 1.285 1.00 90.12 326 ASN A CA 1
ATOM 2704 C C . ASN A 1 326 ? -15.370 -6.520 2.736 1.00 90.12 326 ASN A C 1
ATOM 2706 O O . ASN A 1 326 ? -15.946 -7.220 3.577 1.00 90.12 326 ASN A O 1
ATOM 2710 N N . TYR A 1 327 ? -14.276 -5.811 3.045 1.00 87.81 327 TYR A N 1
ATOM 2711 C CA . TYR A 1 327 ? -13.613 -5.805 4.362 1.00 87.81 327 TYR A CA 1
ATOM 2712 C C . TYR A 1 327 ? -13.264 -7.210 4.876 1.00 87.81 327 TYR A C 1
ATOM 2714 O O . TYR A 1 327 ? -13.245 -7.471 6.078 1.00 87.81 327 TYR A O 1
ATOM 2722 N N . GLN A 1 328 ? -13.019 -8.140 3.953 1.00 92.19 328 GLN A N 1
ATOM 2723 C CA . GLN A 1 328 ? -12.724 -9.536 4.236 1.00 92.19 328 GLN A CA 1
ATOM 2724 C C . GLN A 1 328 ? -11.220 -9.833 4.239 1.00 92.19 328 GLN A C 1
ATOM 2726 O O . GLN A 1 328 ? -10.859 -10.953 4.543 1.00 92.19 328 GLN A O 1
ATOM 2731 N N . LEU A 1 329 ? -10.306 -8.914 3.922 1.00 92.75 329 LEU A N 1
ATOM 2732 C CA . LEU A 1 329 ? -8.869 -9.203 4.064 1.00 92.75 329 LEU A CA 1
ATOM 2733 C C . LEU A 1 329 ? -8.369 -8.959 5.496 1.00 92.75 329 LEU A C 1
ATOM 2735 O O . LEU A 1 329 ? -8.823 -8.001 6.113 1.00 92.75 329 LEU A O 1
ATOM 2739 N N . PRO A 1 330 ? -7.413 -9.748 6.029 1.00 92.94 330 PRO A N 1
ATOM 2740 C CA . PRO A 1 330 ? -6.909 -11.003 5.460 1.00 92.94 330 PRO A CA 1
ATOM 2741 C C . PRO A 1 330 ? -7.818 -12.210 5.779 1.00 92.94 330 PRO A C 1
ATOM 2743 O O . PRO A 1 330 ? -7.785 -13.206 5.063 1.00 92.94 330 PRO A O 1
ATOM 2746 N N . ASP A 1 331 ? -8.664 -12.124 6.811 1.00 93.19 331 ASP A N 1
ATOM 2747 C CA . ASP A 1 331 ? -9.365 -13.271 7.423 1.00 93.19 331 ASP A CA 1
ATOM 2748 C C . ASP A 1 331 ? -10.246 -14.077 6.454 1.00 93.19 331 ASP A C 1
ATOM 2750 O O . ASP A 1 331 ? -10.386 -15.295 6.539 1.00 93.19 331 ASP A O 1
ATOM 2754 N N . GLY A 1 332 ? -10.853 -13.396 5.497 1.00 94.25 332 GLY A N 1
ATOM 2755 C CA . GLY A 1 332 ? -11.697 -13.956 4.455 1.00 94.25 332 GLY A CA 1
ATOM 2756 C C . GLY A 1 332 ? -10.952 -14.811 3.443 1.00 94.25 332 GLY A C 1
ATOM 2757 O O . GLY A 1 332 ? -11.593 -15.672 2.851 1.00 94.25 332 GLY A O 1
ATOM 2758 N N . ILE A 1 333 ? -9.625 -14.680 3.304 1.00 95.81 333 ILE A N 1
ATOM 2759 C CA . ILE A 1 333 ? -8.815 -15.615 2.502 1.00 95.81 333 ILE A CA 1
ATOM 2760 C C . ILE A 1 333 ? -9.005 -17.042 3.024 1.00 95.81 333 ILE A C 1
ATOM 2762 O O . ILE A 1 333 ? -9.175 -17.979 2.242 1.00 95.81 333 ILE A O 1
ATOM 2766 N N . GLN A 1 334 ? -9.057 -17.211 4.349 1.00 95.31 334 GLN A N 1
ATOM 2767 C CA . GLN A 1 334 ? -9.236 -18.525 4.966 1.00 95.31 334 GLN A CA 1
ATOM 2768 C C . GLN A 1 334 ? -10.614 -19.127 4.683 1.00 95.31 334 GLN A C 1
ATOM 2770 O O . GLN A 1 334 ? -10.741 -20.351 4.641 1.00 95.31 334 GLN A O 1
ATOM 2775 N N . LYS A 1 335 ? -11.616 -18.283 4.415 1.00 95.69 335 LYS A N 1
ATOM 2776 C CA . LYS A 1 335 ? -12.990 -18.690 4.093 1.00 95.69 335 LYS A CA 1
ATOM 2777 C C . LYS A 1 335 ? -13.175 -19.073 2.625 1.00 95.69 335 LYS A C 1
ATOM 2779 O O . LYS A 1 335 ? -14.146 -19.752 2.304 1.00 95.69 335 LYS A O 1
ATOM 2784 N N . VAL A 1 336 ? -12.274 -18.659 1.730 1.00 94.56 336 VAL A N 1
ATOM 2785 C CA . VAL A 1 336 ? -12.350 -19.051 0.316 1.00 94.56 336 VAL A CA 1
ATOM 2786 C C . VAL A 1 336 ? -12.020 -20.540 0.185 1.00 94.56 336 VAL A C 1
ATOM 2788 O O . VAL A 1 336 ? -11.076 -21.041 0.802 1.00 94.56 336 VAL A O 1
ATOM 2791 N N . VAL A 1 337 ? -12.779 -21.261 -0.640 1.00 96.56 337 VAL A N 1
ATOM 2792 C CA . VAL A 1 337 ? -12.538 -22.679 -0.947 1.00 96.56 337 VAL A CA 1
ATOM 2793 C C . VAL A 1 337 ? -11.392 -22.793 -1.961 1.00 96.56 337 VAL A C 1
ATOM 2795 O O . VAL A 1 337 ? -11.598 -23.038 -3.145 1.00 96.56 337 VAL A O 1
ATOM 2798 N N . LEU A 1 338 ? -10.169 -22.548 -1.489 1.00 95.50 338 LEU A N 1
ATOM 2799 C CA . LEU A 1 338 ? -8.924 -22.689 -2.246 1.00 95.50 338 LEU A CA 1
ATOM 2800 C C . LEU A 1 338 ? -7.951 -23.626 -1.511 1.00 95.50 338 LEU A C 1
ATOM 2802 O O . LEU A 1 338 ? -7.938 -23.637 -0.276 1.00 95.50 338 LEU A O 1
ATOM 2806 N N . PRO A 1 339 ? -7.096 -24.366 -2.240 1.00 97.31 339 PRO A N 1
ATOM 2807 C CA . PRO A 1 339 ? -5.940 -25.045 -1.661 1.00 97.31 339 PRO A CA 1
ATOM 2808 C C . PRO A 1 339 ? -5.070 -24.089 -0.833 1.00 97.31 339 PRO A C 1
ATOM 2810 O O . PRO A 1 339 ? -4.898 -22.929 -1.211 1.00 97.31 339 PRO A O 1
ATOM 2813 N N . THR A 1 340 ? -4.465 -24.581 0.253 1.00 96.38 340 THR A N 1
ATOM 2814 C CA . THR A 1 340 ? -3.633 -23.775 1.171 1.00 96.38 340 THR A CA 1
ATOM 2815 C C . THR A 1 340 ? -2.535 -23.003 0.446 1.00 96.38 340 THR A C 1
ATOM 2817 O O . THR A 1 340 ? -2.330 -21.827 0.719 1.00 96.38 340 THR A O 1
ATOM 2820 N N . LEU A 1 341 ? -1.885 -23.620 -0.547 1.00 95.88 341 LEU A N 1
ATOM 2821 C CA . LEU A 1 341 ? -0.880 -22.934 -1.358 1.00 95.88 341 LEU A CA 1
ATOM 2822 C C . LEU A 1 341 ? -1.468 -21.689 -2.047 1.00 95.88 341 LEU A C 1
ATOM 2824 O O . LEU A 1 341 ? -0.946 -20.589 -1.899 1.00 95.88 341 LEU A O 1
ATOM 2828 N N . LEU A 1 342 ? -2.621 -21.815 -2.706 1.00 96.19 342 LEU A N 1
ATOM 2829 C CA . LEU A 1 342 ? -3.270 -20.673 -3.353 1.00 96.19 342 LEU A CA 1
ATOM 2830 C C . LEU A 1 342 ? -3.762 -19.622 -2.347 1.00 96.19 342 LEU A C 1
ATOM 2832 O O . LEU A 1 342 ? -3.727 -18.437 -2.667 1.00 96.19 342 LEU A O 1
ATOM 2836 N N . LYS A 1 343 ? -4.154 -20.015 -1.127 1.00 96.75 343 LYS A N 1
ATOM 2837 C CA . LYS A 1 343 ? -4.470 -19.059 -0.050 1.00 96.75 343 LYS A CA 1
ATOM 2838 C C . LYS A 1 343 ? -3.253 -18.222 0.332 1.00 96.75 343 LYS A C 1
ATOM 2840 O O . LYS A 1 343 ? -3.350 -17.001 0.340 1.00 96.75 343 LYS A O 1
ATOM 2845 N N . ASN A 1 344 ? -2.110 -18.857 0.568 1.00 95.62 344 ASN A N 1
ATOM 2846 C CA . ASN A 1 344 ? -0.871 -18.168 0.932 1.00 95.62 344 ASN A CA 1
ATOM 2847 C C . ASN A 1 344 ? -0.359 -17.271 -0.209 1.00 95.62 344 ASN A C 1
ATOM 2849 O O . ASN A 1 344 ? 0.109 -16.157 0.026 1.00 95.62 344 ASN A O 1
ATOM 2853 N N . TYR A 1 345 ? -0.520 -17.719 -1.459 1.00 96.38 345 TYR A N 1
ATOM 2854 C CA . TYR A 1 345 ? -0.242 -16.903 -2.641 1.00 96.38 345 TYR A CA 1
ATOM 2855 C C . TYR A 1 345 ? -1.130 -15.651 -2.690 1.00 96.38 345 TYR A C 1
ATOM 2857 O O . TYR A 1 345 ? -0.636 -14.539 -2.897 1.00 96.38 345 TYR A O 1
ATOM 2865 N N . VAL A 1 346 ? -2.438 -15.813 -2.452 1.00 96.31 346 VAL A N 1
ATOM 2866 C CA . VAL A 1 346 ? -3.398 -14.704 -2.355 1.00 96.31 346 VAL A CA 1
ATOM 2867 C C . VAL A 1 346 ? -3.094 -13.807 -1.155 1.00 96.31 346 VAL A C 1
ATOM 2869 O O . VAL A 1 346 ? -3.304 -12.605 -1.262 1.00 96.31 346 VAL A O 1
ATOM 2872 N N . ASP A 1 347 ? -2.543 -14.322 -0.056 1.00 95.19 347 ASP A N 1
ATOM 2873 C CA . ASP A 1 347 ? -2.139 -13.536 1.121 1.00 95.19 347 ASP A CA 1
ATOM 2874 C C . ASP A 1 347 ? -0.778 -12.821 0.974 1.00 95.19 347 ASP A C 1
ATOM 2876 O O . ASP A 1 347 ? -0.274 -12.189 1.902 1.00 95.19 347 ASP A O 1
ATOM 2880 N N . LEU A 1 348 ? -0.197 -12.847 -0.232 1.00 93.94 348 LEU A N 1
ATOM 2881 C CA . LEU A 1 348 ? 1.072 -12.191 -0.574 1.00 93.94 348 LEU A CA 1
ATOM 2882 C C . LEU A 1 348 ? 2.292 -12.767 0.172 1.00 93.94 348 LEU A C 1
ATOM 2884 O O . LEU A 1 348 ? 3.322 -12.092 0.275 1.00 93.94 348 LEU A O 1
ATOM 2888 N N . GLU A 1 349 ? 2.219 -13.999 0.685 1.00 90.38 349 GLU A N 1
ATOM 2889 C CA . GLU A 1 349 ? 3.355 -14.634 1.367 1.00 90.38 349 GLU A CA 1
ATOM 2890 C C . GLU A 1 349 ? 4.512 -14.918 0.398 1.00 90.38 349 GLU A C 1
ATOM 2892 O O . GLU A 1 349 ? 5.676 -14.662 0.719 1.00 90.38 349 GLU A O 1
ATOM 2897 N N . TYR A 1 350 ? 4.199 -15.341 -0.827 1.00 85.81 350 TYR A N 1
ATOM 2898 C CA . TYR A 1 350 ? 5.173 -15.633 -1.880 1.00 85.81 350 TYR A CA 1
ATOM 2899 C C . TYR A 1 350 ? 4.653 -15.267 -3.283 1.00 85.81 350 TYR A C 1
ATOM 2901 O O . TYR A 1 350 ? 3.515 -14.811 -3.439 1.00 85.81 350 TYR A O 1
ATOM 2909 N N . ASP A 1 351 ? 5.530 -15.395 -4.282 1.00 74.25 351 ASP A N 1
ATOM 2910 C CA . ASP A 1 351 ? 5.235 -15.224 -5.713 1.00 74.25 351 ASP A CA 1
ATOM 2911 C C . ASP A 1 351 ? 5.167 -16.558 -6.450 1.00 74.25 351 ASP A C 1
ATOM 2913 O O . ASP A 1 351 ? 5.869 -17.498 -6.011 1.00 74.25 351 ASP A O 1
#

Foldseek 3Di:
DVPVVVVVVVVCVVVVFDWDFDDDDDDDTDTDTDDDDDDDDDDDPVVVVVVLVVLLVVLCVVLVPDDLVVCQPVVLVSLLSNLVPPPDPVVNLVSLVSQLVSCVVVVDLVSVLSSCVRRPPDLVSVVSCCVVCQLPDLVSVVSVLVSCLVVVHPPCCSLPPPDDACSNAQPLLVCLVVVSLQRLLVCVLLLRADDDDPRSLVVLCVVVVQPDDDPVPVPCVQLVDDSVVLVLLVSLVSLLCCCPVVVPVSSLVSNLSNVLQDQAWQQALCSSCSSVVVRCPDPVVPPPPSVSSNVSSCSNPVDRDTDGDDPLSVVLNVVSNVCSNSSNGPVCLVVDPDDPVSSCSSSSVDD